Protein AF-A0A162RLI4-F1 (afdb_monomer)

Foldseek 3Di:
DDWDWDQPDPVSLDIDIDDDDDPDDPDPDDPDDDDDDDDDDDPPAQEDAAAEEQDAAADDEDPDANAYYAHEYEAYEYHAEEHAHAEEAYEYEHYEDEYEEEHHQAEYHAYYEAEEHHYCEEYEHAAEYEHEYEHYEYAHPYEYAYAAEYYADYEAEEYHAEEYYYLEYEHEYEAYAYEYNEYEHVEEYHYEYEHHEYAYEYQYAQAYEYAHEYEAYEYHYEYALSHWAKEKEFEAAEFEEEPDDPQWDFPDDDRGITITTGNHHDNHYYYHYYYHYYYYYYNPHD

pLDDT: mean 91.97, std 10.71, range [51.16, 98.88]

Radius of gyration: 23.33 Å; Cα contacts (8 Å, |Δi|>4): 897; chains: 1; bounding box: 60×41×71 Å

Sequence (286 aa):
MSFDVQQFDSNGDTTKLTIHMPQQFDDENEDCINVNMEIRLPYGANRLSVNVKNMDVDVQPFVKDVANVEIKTRNGRIHFERWSGESLRLSTQNGEIKAGRLTAGGSVYLENDNALVHLTEDITAKNLISVHNANGAVEAMGSLRADDTVKIETSNAYVKLSQLFADHVTVTNANGYTEVDYIEAKSQVLAKSSNGPMSLSVGATKNNQVKVINSNARVDLHMTKEFEGSFVMTTSNGLVNIENDDSIEYQDDSDYVKRGTRRGGGKGHLIVETSNDDIYVAFDIK

Organism: NCBI:txid747725

Mean predicted aligned error: 6.16 Å

Solvent-accessible surface area (backbone atoms only — not comparable to full-atom values): 13574 Å² total; per-residue (Å²): 117,52,77,47,79,45,66,80,43,101,83,63,86,43,75,47,80,46,75,46,70,80,91,76,72,97,56,98,76,76,81,78,85,82,80,90,81,87,84,82,77,61,97,81,46,52,65,48,79,47,82,53,48,81,45,66,44,77,45,75,65,67,97,60,68,40,31,32,36,36,41,36,26,38,50,14,36,38,39,41,52,44,49,48,33,32,36,41,37,43,35,22,39,54,16,40,41,40,34,31,38,36,40,22,69,31,30,38,38,39,40,32,38,49,23,43,37,39,29,68,30,43,33,40,18,41,42,30,38,37,40,39,20,46,46,13,34,40,39,28,71,22,43,42,36,15,60,38,28,32,40,40,40,36,36,51,29,41,38,40,38,40,33,41,35,19,27,32,35,38,42,37,28,36,46,15,42,37,41,33,69,32,31,37,27,72,53,29,39,40,38,41,27,43,50,17,36,37,41,40,28,38,59,36,57,46,49,33,34,38,38,39,38,33,36,52,21,40,39,41,39,37,27,21,59,62,52,18,12,35,39,41,37,39,30,75,64,32,42,50,44,66,56,93,56,95,54,57,49,72,79,38,85,45,60,31,37,39,30,33,27,23,69,87,47,43,79,11,38,40,38,40,39,28,39,51,20,36,38,41,36,35,62,73,40,127

Structure (mmCIF, N/CA/C/O backbone):
data_AF-A0A162RLI4-F1
#
_entry.id   AF-A0A162RLI4-F1
#
loop_
_atom_site.group_PDB
_atom_site.id
_atom_site.type_symbol
_atom_site.label_atom_id
_atom_site.label_alt_id
_atom_site.label_comp_id
_atom_site.label_asym_id
_atom_site.label_entity_id
_atom_site.label_seq_id
_atom_site.pdbx_PDB_ins_code
_atom_site.Cartn_x
_atom_site.Cartn_y
_atom_site.Cartn_z
_atom_site.occupancy
_atom_site.B_iso_or_equiv
_atom_site.auth_seq_id
_atom_site.auth_comp_id
_atom_site.auth_asym_id
_atom_site.auth_atom_id
_atom_site.pdbx_PDB_model_num
ATOM 1 N N . MET A 1 1 ? -15.619 12.076 39.193 1.00 65.88 1 MET A N 1
ATOM 2 C CA . MET A 1 1 ? -15.907 11.238 38.011 1.00 65.88 1 MET A CA 1
ATOM 3 C C . MET A 1 1 ? -17.381 10.882 38.050 1.00 65.88 1 MET A C 1
ATOM 5 O O . MET A 1 1 ? -17.850 10.504 39.118 1.00 65.88 1 MET A O 1
ATOM 9 N N . SER A 1 2 ? -18.113 11.049 36.953 1.00 76.00 2 SER A N 1
ATOM 10 C CA . SER A 1 2 ? -19.497 10.568 36.844 1.00 76.00 2 SER A CA 1
ATOM 11 C C . SER A 1 2 ? -19.676 9.736 35.581 1.00 76.00 2 SER A C 1
ATOM 13 O O . SER A 1 2 ? -18.898 9.853 34.633 1.00 76.00 2 SER A O 1
ATOM 15 N N . PHE A 1 3 ? -20.689 8.876 35.595 1.00 81.50 3 PHE A N 1
ATOM 16 C CA . PHE A 1 3 ? -21.023 7.976 34.501 1.00 81.50 3 PHE A CA 1
ATOM 17 C C . PHE A 1 3 ? -22.473 8.219 34.106 1.00 81.50 3 PHE A C 1
ATOM 19 O O . PHE A 1 3 ? -23.336 8.327 34.976 1.00 81.50 3 PHE A O 1
ATOM 26 N N . ASP A 1 4 ? -22.723 8.285 32.806 1.00 81.94 4 ASP A N 1
ATOM 27 C CA . ASP A 1 4 ? -24.060 8.345 32.232 1.00 81.94 4 ASP A CA 1
ATOM 28 C C . ASP A 1 4 ? -24.213 7.184 31.248 1.00 81.94 4 ASP A C 1
ATOM 30 O O . ASP A 1 4 ? -23.404 7.021 30.329 1.00 81.94 4 ASP A O 1
ATOM 34 N N . VAL A 1 5 ? -25.226 6.352 31.477 1.00 81.25 5 VAL A N 1
ATOM 35 C CA . VAL A 1 5 ? -25.591 5.254 30.588 1.00 81.25 5 VAL A CA 1
ATOM 36 C C . VAL A 1 5 ? -26.930 5.600 29.963 1.00 81.25 5 VAL A C 1
ATOM 38 O O . VAL A 1 5 ? -27.954 5.632 30.642 1.00 81.25 5 VAL A O 1
ATOM 41 N N . GLN A 1 6 ? -26.916 5.818 28.653 1.00 81.19 6 GLN A N 1
ATOM 42 C CA . GLN A 1 6 ? -28.101 6.154 27.875 1.00 81.19 6 GLN A CA 1
ATOM 43 C C . GLN A 1 6 ? -28.422 5.007 26.918 1.00 81.19 6 GLN A C 1
ATOM 45 O O . GLN A 1 6 ? -27.563 4.571 26.147 1.00 81.19 6 GLN A O 1
ATOM 50 N N . GLN A 1 7 ? -29.666 4.533 26.954 1.00 78.31 7 GLN A N 1
ATOM 51 C CA . GLN A 1 7 ? -30.236 3.670 25.920 1.00 78.31 7 GLN A CA 1
ATOM 52 C C . GLN A 1 7 ? -30.955 4.572 24.917 1.00 78.31 7 GLN A C 1
ATOM 54 O O . GLN A 1 7 ? -31.850 5.326 25.296 1.00 78.31 7 GLN A O 1
ATOM 59 N N . PHE A 1 8 ? -30.511 4.560 23.660 1.00 66.12 8 PHE A N 1
ATOM 60 C CA . PHE A 1 8 ? -31.001 5.501 22.642 1.00 66.12 8 PHE A CA 1
ATOM 61 C C . PHE A 1 8 ? -32.241 5.015 21.897 1.00 66.12 8 PHE A C 1
ATOM 63 O O . PHE A 1 8 ? -32.911 5.813 21.244 1.00 66.12 8 PHE A O 1
ATOM 70 N N . ASP A 1 9 ? -32.564 3.734 22.003 1.00 66.75 9 ASP A N 1
ATOM 71 C CA . ASP A 1 9 ? -33.746 3.153 21.394 1.00 66.75 9 ASP A CA 1
ATOM 72 C C . ASP A 1 9 ? -34.524 2.323 22.421 1.00 66.75 9 ASP A C 1
ATOM 74 O O . ASP A 1 9 ? -33.986 1.823 23.410 1.00 66.75 9 ASP A O 1
ATOM 78 N N . SER A 1 10 ? -35.832 2.212 22.192 1.00 55.97 10 SER A N 1
ATOM 79 C CA . SER A 1 10 ? -36.766 1.467 23.042 1.00 55.97 10 SER A CA 1
ATOM 80 C C . SER A 1 10 ? -36.521 -0.046 23.046 1.00 55.97 10 SER A C 1
ATOM 82 O O . SER A 1 10 ? -37.166 -0.754 23.817 1.00 55.97 10 SER A O 1
ATOM 84 N N . ASN A 1 11 ? -35.624 -0.535 22.184 1.00 60.16 11 ASN A N 1
ATOM 85 C CA . ASN A 1 11 ? -35.349 -1.953 21.976 1.00 60.16 11 ASN A CA 1
ATOM 86 C C . ASN A 1 11 ? -34.019 -2.398 22.620 1.00 60.16 11 ASN A C 1
ATOM 88 O O . ASN A 1 11 ? -33.793 -3.597 22.763 1.00 60.16 11 ASN A O 1
ATOM 92 N N . GLY A 1 12 ? -33.177 -1.459 23.066 1.00 60.72 12 GLY A N 1
ATOM 93 C CA . GLY A 1 12 ? -31.867 -1.709 23.667 1.00 60.72 12 GLY A CA 1
ATOM 94 C C . GLY A 1 12 ? -30.725 -1.952 22.668 1.00 60.72 12 GLY A C 1
ATOM 95 O O . GLY A 1 12 ? -29.657 -2.397 23.091 1.00 60.72 12 GLY A O 1
ATOM 96 N N . ASP A 1 13 ? -30.909 -1.660 21.379 1.00 69.81 13 ASP A N 1
ATOM 97 C CA . ASP A 1 13 ? -29.942 -1.954 20.311 1.00 69.81 13 ASP A CA 1
ATOM 98 C C . ASP A 1 13 ? -28.700 -1.046 20.387 1.00 69.81 13 ASP A C 1
ATOM 100 O O . ASP A 1 13 ? -27.597 -1.454 20.014 1.00 69.81 13 ASP A O 1
ATOM 104 N N . THR A 1 14 ? -28.847 0.168 20.929 1.00 73.62 14 THR A N 1
ATOM 105 C CA . THR A 1 14 ? -27.749 1.124 21.112 1.00 73.62 14 THR A CA 1
ATOM 106 C C . THR A 1 14 ? -27.632 1.580 22.565 1.00 73.62 14 THR A C 1
ATOM 108 O O . THR A 1 14 ? -28.478 2.312 23.084 1.00 73.62 14 THR A O 1
ATOM 111 N N . THR A 1 15 ? -26.521 1.213 23.212 1.00 77.31 15 THR A N 1
ATOM 112 C CA . THR A 1 15 ? -26.144 1.703 24.548 1.00 77.31 15 THR A CA 1
ATOM 113 C C . THR A 1 15 ? -24.937 2.631 24.447 1.00 77.31 15 THR A C 1
ATOM 115 O O . THR A 1 15 ? -23.911 2.261 23.877 1.00 77.31 15 THR A O 1
ATOM 118 N N . LYS A 1 16 ? -25.035 3.832 25.026 1.00 79.56 16 LYS A N 1
ATOM 119 C CA . LYS A 1 16 ? -23.929 4.790 25.142 1.00 79.56 16 LYS A CA 1
ATOM 120 C C . LYS A 1 16 ? -23.515 4.928 26.602 1.00 79.56 16 LYS A C 1
ATOM 122 O O . LYS A 1 16 ? -24.312 5.368 27.424 1.00 79.56 16 LYS A O 1
ATOM 127 N N . LEU A 1 17 ? -22.255 4.622 26.896 1.00 79.62 17 LEU A N 1
ATOM 128 C CA . LEU A 1 17 ? -21.607 4.958 28.163 1.00 79.62 17 LEU A CA 1
ATOM 129 C C . LEU A 1 17 ? -20.802 6.251 27.977 1.00 79.62 17 LEU A C 1
ATOM 131 O O . LEU A 1 17 ? -19.868 6.292 27.179 1.00 79.62 17 LEU A O 1
ATOM 135 N N . THR A 1 18 ? -21.160 7.305 28.706 1.00 78.75 18 THR A N 1
ATOM 136 C CA . THR A 1 18 ? -20.404 8.563 28.774 1.00 78.75 18 THR A CA 1
ATOM 137 C C . THR A 1 18 ? -19.741 8.666 30.139 1.00 78.75 18 THR A C 1
ATOM 139 O O . THR A 1 18 ? -20.405 8.545 31.165 1.00 78.75 18 THR A O 1
ATOM 142 N N . ILE A 1 19 ? -18.429 8.898 30.164 1.00 73.62 19 ILE A N 1
ATOM 143 C CA . ILE A 1 19 ? -17.667 9.056 31.405 1.00 73.62 19 ILE A CA 1
ATOM 144 C C . ILE A 1 19 ? -17.189 10.500 31.478 1.00 73.62 19 ILE A C 1
ATOM 146 O O . ILE A 1 19 ? -16.456 10.967 30.605 1.00 73.62 19 ILE A O 1
ATOM 150 N N . HIS A 1 20 ? -17.598 11.209 32.522 1.00 75.88 20 HIS A N 1
ATOM 151 C CA . HIS A 1 20 ? -17.168 12.576 32.774 1.00 75.88 20 HIS A CA 1
ATOM 152 C C . HIS A 1 20 ? -15.962 12.567 33.712 1.00 75.88 20 HIS A C 1
ATOM 154 O O . HIS A 1 20 ? -16.072 12.283 34.915 1.00 75.88 20 HIS A O 1
ATOM 160 N N . MET A 1 21 ? -14.806 12.898 33.142 1.00 69.06 21 MET A N 1
ATOM 161 C CA . MET A 1 21 ? -13.578 13.136 33.893 1.00 69.06 21 MET A CA 1
ATOM 162 C C . MET A 1 21 ? -13.538 14.592 34.387 1.00 69.06 21 MET A C 1
ATOM 164 O O . MET A 1 21 ? -13.960 15.484 33.645 1.00 69.06 21 MET A O 1
ATOM 168 N N . PRO A 1 22 ? -13.039 14.858 35.609 1.00 68.00 22 PRO A N 1
ATOM 169 C CA . PRO A 1 22 ? -12.714 16.214 36.054 1.00 68.00 22 PRO A CA 1
ATOM 170 C C . PRO A 1 22 ? -11.751 16.883 35.063 1.00 68.00 22 PRO A C 1
ATOM 172 O O . PRO A 1 22 ? -10.818 16.236 34.595 1.00 68.00 22 PRO A O 1
ATOM 175 N N . GLN A 1 23 ? -11.993 18.149 34.712 1.00 61.16 23 GLN A N 1
ATOM 176 C CA . GLN A 1 23 ? -11.208 18.844 33.681 1.00 61.16 23 GLN A CA 1
ATOM 177 C C . GLN A 1 23 ? -10.009 19.635 34.218 1.00 61.16 23 GLN A C 1
ATOM 179 O O . GLN A 1 23 ? -9.149 19.987 33.417 1.00 61.16 23 GLN A O 1
ATOM 184 N N . GLN A 1 24 ? -9.915 19.884 35.526 1.00 56.72 24 GLN A N 1
ATOM 185 C CA . GLN A 1 24 ? -8.846 20.681 36.131 1.00 56.72 24 GLN A CA 1
ATOM 186 C C . GLN A 1 24 ? -8.590 20.236 37.572 1.00 56.72 24 GLN A C 1
ATOM 188 O O . GLN A 1 24 ? -9.532 20.080 38.350 1.00 56.72 24 GLN A O 1
ATOM 193 N N . PHE A 1 25 ? -7.313 20.075 37.904 1.00 56.66 25 PHE A N 1
ATOM 194 C CA . PHE A 1 25 ? -6.805 20.272 39.253 1.00 56.66 25 PHE A CA 1
ATOM 195 C C . PHE A 1 25 ? -6.053 21.604 39.205 1.00 56.66 25 PHE A C 1
ATOM 197 O O . PHE A 1 25 ? -5.229 21.799 38.315 1.00 56.66 25 PHE A O 1
ATOM 204 N N . ASP A 1 26 ? -6.405 22.543 40.082 1.00 59.78 26 ASP A N 1
ATOM 205 C CA . ASP A 1 26 ? -5.827 23.897 40.099 1.00 59.78 26 ASP A CA 1
ATOM 206 C C . ASP A 1 26 ? -4.369 23.924 40.604 1.00 59.78 26 ASP A C 1
ATOM 208 O O . ASP A 1 26 ? -3.724 24.969 40.556 1.00 59.78 26 ASP A O 1
ATOM 212 N N . ASP A 1 27 ? -3.838 22.784 41.052 1.00 57.91 27 ASP A N 1
ATOM 213 C CA . ASP A 1 27 ? -2.452 22.635 41.484 1.00 57.91 27 ASP A CA 1
ATOM 214 C C . ASP A 1 27 ? -1.596 21.977 40.393 1.00 57.91 27 ASP A C 1
ATOM 216 O O . ASP A 1 27 ? -1.916 20.908 39.874 1.00 57.91 27 ASP A O 1
ATOM 220 N N . GLU A 1 28 ? -0.444 22.592 40.107 1.00 55.06 28 GLU A N 1
ATOM 221 C CA . GLU A 1 28 ? 0.599 22.109 39.184 1.00 55.06 28 GLU A CA 1
ATOM 222 C C . GLU A 1 28 ? 1.275 20.793 39.637 1.00 55.06 28 GLU A C 1
ATOM 224 O O . GLU A 1 28 ? 2.188 20.311 38.973 1.00 55.06 28 GLU A O 1
ATOM 229 N N . ASN A 1 29 ? 0.809 20.178 40.729 1.00 51.16 29 ASN A N 1
ATOM 230 C CA . ASN A 1 29 ? 1.274 18.891 41.247 1.00 51.16 29 ASN A CA 1
ATOM 231 C C . ASN A 1 29 ? 0.202 17.801 41.072 1.00 51.16 29 ASN A C 1
ATOM 233 O O . ASN A 1 29 ? -0.397 17.319 42.027 1.00 51.16 29 ASN A O 1
ATOM 237 N N . GLU A 1 30 ? -0.018 17.451 39.805 1.00 55.59 30 GLU A N 1
ATOM 238 C CA . GLU A 1 30 ? -0.135 16.077 39.295 1.00 55.59 30 GLU A CA 1
ATOM 239 C C . GLU A 1 30 ? -0.943 15.040 40.102 1.00 55.59 30 GLU A C 1
ATOM 241 O O . GLU A 1 30 ? -0.413 14.007 40.507 1.00 55.59 30 GLU A O 1
ATOM 246 N N . ASP A 1 31 ? -2.265 15.194 40.167 1.00 54.78 31 ASP A N 1
ATOM 247 C CA . ASP A 1 31 ? -3.141 14.021 40.277 1.00 54.78 31 ASP A CA 1
ATOM 248 C C . ASP A 1 31 ? -3.509 13.533 38.867 1.00 54.78 31 ASP A C 1
ATOM 250 O O . ASP A 1 31 ? -4.542 13.874 38.282 1.00 54.78 31 ASP A O 1
ATOM 254 N N . CYS A 1 32 ? -2.629 12.715 38.282 1.00 63.34 32 CYS A N 1
ATOM 255 C CA . CYS A 1 32 ? -2.970 11.945 37.089 1.00 63.34 32 CYS A CA 1
ATOM 256 C C . CYS A 1 32 ? -4.108 10.970 37.431 1.00 63.34 32 CYS A C 1
ATOM 258 O O . CYS A 1 32 ? -3.906 9.979 38.134 1.00 63.34 32 CYS A O 1
ATOM 260 N N . ILE A 1 33 ? -5.312 11.205 36.902 1.00 64.06 33 ILE A N 1
ATOM 261 C CA . ILE A 1 33 ? -6.400 10.227 37.007 1.00 64.06 33 ILE A CA 1
ATOM 262 C C . ILE A 1 33 ? -6.093 9.074 36.053 1.00 64.06 33 ILE A C 1
ATOM 264 O O . ILE A 1 33 ? -6.282 9.186 34.841 1.00 64.06 33 ILE A O 1
ATOM 268 N N . ASN A 1 34 ? -5.652 7.947 36.608 1.00 66.12 34 ASN A N 1
ATOM 269 C CA . ASN A 1 34 ? -5.566 6.696 35.871 1.00 66.12 34 ASN A CA 1
ATOM 270 C C . ASN A 1 34 ? -6.930 5.993 35.900 1.00 66.12 34 ASN A C 1
ATOM 272 O O . ASN A 1 34 ? -7.484 5.730 36.970 1.00 66.12 34 ASN A O 1
ATOM 276 N N . VAL A 1 35 ? -7.478 5.699 34.722 1.00 68.88 35 VAL A N 1
ATOM 277 C CA . VAL A 1 35 ? -8.738 4.969 34.578 1.00 68.88 35 VAL A CA 1
ATOM 278 C C . VAL A 1 35 ? -8.472 3.687 33.818 1.00 68.88 35 VAL A C 1
ATOM 280 O O . VAL A 1 35 ? -8.244 3.710 32.612 1.00 68.88 35 VAL A O 1
ATOM 283 N N . ASN A 1 36 ? -8.565 2.568 34.530 1.00 75.94 36 ASN A N 1
ATOM 284 C CA . ASN A 1 36 ? -8.655 1.255 33.917 1.00 75.94 36 ASN A CA 1
ATOM 285 C C . ASN A 1 36 ? -10.136 0.887 33.772 1.00 75.94 36 ASN A C 1
ATOM 287 O O . ASN A 1 36 ? -10.877 0.885 34.758 1.00 75.94 36 ASN A O 1
ATOM 291 N N . MET A 1 37 ? -10.571 0.620 32.544 1.00 79.38 37 MET A N 1
ATOM 292 C CA . MET A 1 37 ? -11.953 0.284 32.231 1.00 79.38 37 MET A CA 1
ATOM 293 C C . MET A 1 37 ? -12.015 -0.998 31.414 1.00 79.38 37 MET A C 1
ATOM 295 O O . MET A 1 37 ? -11.447 -1.083 30.331 1.00 79.38 37 MET A O 1
ATOM 299 N N . GLU A 1 38 ? -12.795 -1.957 31.904 1.00 83.62 38 GLU A N 1
ATOM 300 C CA . GLU A 1 38 ? -13.146 -3.166 31.170 1.00 83.62 38 GLU A CA 1
ATOM 301 C C . GLU A 1 38 ? -14.568 -3.019 30.611 1.00 83.62 38 GLU A C 1
ATOM 303 O O . GLU A 1 38 ? -15.538 -2.929 31.367 1.00 83.62 38 GLU A O 1
ATOM 308 N N . ILE A 1 39 ? -14.704 -2.986 29.282 1.00 82.69 39 ILE A N 1
ATOM 309 C CA . ILE A 1 39 ? -16.008 -2.959 28.606 1.00 82.69 39 ILE A CA 1
ATOM 310 C C . ILE A 1 39 ? -16.298 -4.353 28.060 1.00 82.69 39 ILE A C 1
ATOM 312 O O . ILE A 1 39 ? -15.636 -4.822 27.136 1.00 82.69 39 ILE A O 1
ATOM 316 N N . ARG A 1 40 ? -17.329 -5.006 28.602 1.00 81.69 40 ARG A N 1
ATOM 317 C CA . ARG A 1 40 ? -17.821 -6.291 28.094 1.00 81.69 40 ARG A CA 1
ATOM 318 C C . ARG A 1 40 ? -18.977 -6.062 27.139 1.00 81.69 40 ARG A C 1
ATOM 320 O O . ARG A 1 40 ? -19.994 -5.485 27.516 1.00 81.69 40 ARG A O 1
ATOM 327 N N . LEU A 1 41 ? -18.822 -6.535 25.909 1.00 83.00 41 LEU A N 1
ATOM 328 C CA . LEU A 1 41 ? -19.864 -6.431 24.897 1.00 83.00 41 LEU A CA 1
ATOM 329 C C . LEU A 1 41 ? -20.907 -7.547 25.058 1.00 83.00 41 LEU A C 1
ATOM 331 O O . LEU A 1 41 ? -20.543 -8.689 25.354 1.00 83.00 41 LEU A O 1
ATOM 335 N N . PRO A 1 42 ? -22.203 -7.254 24.845 1.00 83.12 42 PRO A N 1
ATOM 336 C CA . PRO A 1 42 ? -23.227 -8.288 24.794 1.00 83.12 42 PRO A CA 1
ATOM 337 C C . PRO A 1 42 ? -23.018 -9.202 23.577 1.00 83.12 42 PRO A C 1
ATOM 339 O O . PRO A 1 42 ? -22.503 -8.780 22.545 1.00 83.12 42 PRO A O 1
ATOM 342 N N . TYR A 1 43 ? -23.495 -10.447 23.656 1.00 79.25 43 TYR A N 1
ATOM 343 C CA . TYR A 1 43 ? -23.315 -11.466 22.604 1.00 79.25 43 TYR A CA 1
ATOM 344 C C . TYR A 1 43 ? -23.919 -11.088 21.231 1.00 79.25 43 TYR A C 1
ATOM 346 O O . TYR A 1 43 ? -23.588 -11.681 20.201 1.00 79.25 43 TYR A O 1
ATOM 354 N N . GLY A 1 44 ? -24.845 -10.128 21.203 1.00 83.56 44 GLY A N 1
ATOM 355 C CA . GLY A 1 44 ? -25.459 -9.597 19.983 1.00 83.56 44 GLY A CA 1
ATOM 356 C C . GLY A 1 44 ? -24.766 -8.360 19.407 1.00 83.56 44 GLY A C 1
ATOM 357 O O . GLY A 1 44 ? -25.231 -7.846 18.394 1.00 83.56 44 GLY A O 1
ATOM 358 N N . ALA A 1 45 ? -23.698 -7.857 20.034 1.00 86.62 45 ALA A N 1
ATOM 359 C CA . ALA A 1 45 ? -23.045 -6.631 19.595 1.00 86.62 45 ALA A CA 1
ATOM 360 C C . ALA A 1 45 ? -22.471 -6.788 18.183 1.00 86.62 45 ALA A C 1
ATOM 362 O O . ALA A 1 45 ? -21.578 -7.596 17.946 1.00 86.62 45 ALA A O 1
ATOM 363 N N . ASN A 1 46 ? -22.971 -5.977 17.253 1.00 90.81 46 ASN A N 1
ATOM 364 C CA . ASN A 1 46 ? -22.507 -5.969 15.866 1.00 90.81 46 ASN A CA 1
ATOM 365 C C . ASN A 1 46 ? -21.550 -4.804 15.558 1.00 90.81 46 ASN A C 1
ATOM 367 O O . ASN A 1 46 ? -20.924 -4.758 14.497 1.00 90.81 46 ASN A O 1
ATOM 371 N N . ARG A 1 47 ? -21.452 -3.837 16.478 1.00 92.06 47 ARG A N 1
ATOM 372 C CA . ARG A 1 47 ? -20.601 -2.659 16.335 1.00 92.06 47 ARG A CA 1
ATOM 373 C C . ARG A 1 47 ? -19.943 -2.281 17.658 1.00 92.06 47 ARG A C 1
ATOM 375 O O . ARG A 1 47 ? -20.615 -2.222 18.684 1.00 92.06 47 ARG A O 1
ATOM 382 N N . LEU A 1 48 ? -18.658 -1.950 17.599 1.00 92.06 48 LEU A N 1
ATOM 383 C CA . LEU A 1 48 ? -17.903 -1.292 18.660 1.00 92.06 48 LEU A CA 1
ATOM 384 C C . LEU A 1 48 ? -17.377 0.044 18.128 1.00 92.06 48 LEU A C 1
ATOM 386 O O . LEU A 1 48 ? -16.772 0.092 17.060 1.00 92.06 48 LEU A O 1
ATOM 390 N N . SER A 1 49 ? -17.598 1.124 18.874 1.00 94.06 49 SER A N 1
ATOM 391 C CA . SER A 1 49 ? -17.002 2.430 18.592 1.00 94.06 49 SER A CA 1
ATOM 392 C C . SER A 1 49 ? -16.413 2.999 19.877 1.00 94.06 49 SER A C 1
ATOM 394 O O . SER A 1 49 ? -17.139 3.243 20.840 1.00 94.06 49 SER A O 1
ATOM 396 N N . VAL A 1 50 ? -15.096 3.176 19.899 1.00 92.19 50 VAL A N 1
ATOM 397 C CA . VAL A 1 50 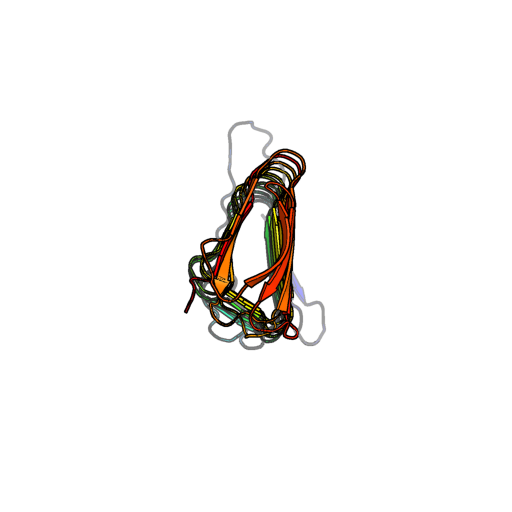? -14.349 3.756 21.017 1.00 92.19 50 VAL A CA 1
ATOM 398 C C . VAL A 1 50 ? -13.733 5.064 20.546 1.00 92.19 50 VAL A C 1
ATOM 400 O O . VAL A 1 50 ? -13.019 5.090 19.550 1.00 92.19 50 VAL A O 1
ATOM 403 N N . ASN A 1 51 ? -14.000 6.156 21.261 1.00 93.62 51 ASN A N 1
ATOM 404 C CA . ASN A 1 51 ? -13.416 7.464 20.977 1.00 93.62 51 ASN A CA 1
ATOM 405 C C . ASN A 1 51 ? -12.924 8.101 22.276 1.00 93.62 51 ASN A C 1
ATOM 407 O O . ASN A 1 51 ? -13.710 8.600 23.082 1.00 93.62 51 ASN A O 1
ATOM 411 N N . VAL A 1 52 ? -11.613 8.053 22.470 1.00 89.38 52 VAL A N 1
ATOM 412 C CA . VAL A 1 52 ? -10.906 8.572 23.643 1.00 89.38 52 VAL A CA 1
ATOM 413 C C . VAL A 1 52 ? -9.810 9.543 23.189 1.00 89.38 52 VAL A C 1
ATOM 415 O O . VAL A 1 52 ? -9.619 9.764 21.998 1.00 89.38 52 VAL A O 1
ATOM 418 N N . LYS A 1 53 ? -9.113 10.213 24.112 1.00 88.31 53 LYS A N 1
ATOM 419 C CA . LYS A 1 53 ? -8.028 11.153 23.751 1.00 88.31 53 LYS A CA 1
ATOM 420 C C . LYS A 1 53 ? -6.659 10.655 24.194 1.00 88.31 53 LYS A C 1
ATOM 422 O O . LYS A 1 53 ? -5.770 10.517 23.367 1.00 88.31 53 LYS A O 1
ATOM 427 N N . ASN A 1 54 ? -6.497 10.385 25.483 1.00 86.81 54 ASN A N 1
ATOM 428 C CA . ASN A 1 54 ? -5.198 10.101 26.100 1.00 86.81 54 ASN A CA 1
ATOM 429 C C . ASN A 1 54 ? -5.206 8.739 26.799 1.00 86.81 54 ASN A C 1
ATOM 431 O O . ASN A 1 54 ? -4.648 8.599 27.879 1.00 86.81 54 ASN A O 1
ATOM 435 N N . MET A 1 55 ? -5.935 7.780 26.234 1.00 89.31 55 MET A N 1
ATOM 436 C CA . MET A 1 55 ? -6.068 6.446 26.805 1.00 89.31 55 MET A CA 1
ATOM 437 C C . MET A 1 55 ? -5.583 5.429 25.794 1.00 89.31 55 MET A C 1
ATOM 439 O O . MET A 1 55 ? -5.979 5.488 24.622 1.00 89.31 55 MET A O 1
ATOM 443 N N . ASP A 1 56 ? -4.747 4.524 26.281 1.00 92.88 56 ASP A N 1
ATOM 444 C CA . ASP A 1 56 ? -4.408 3.307 25.571 1.00 92.88 56 ASP A CA 1
ATOM 445 C C . ASP A 1 56 ? -5.656 2.436 25.464 1.00 92.88 56 ASP A C 1
ATOM 447 O O . ASP A 1 56 ? -6.472 2.357 26.387 1.00 92.88 56 ASP A O 1
ATOM 451 N N . VAL A 1 57 ? -5.814 1.802 24.310 1.00 94.38 57 VAL A N 1
ATOM 452 C CA . VAL A 1 57 ? -6.912 0.883 24.040 1.00 94.38 57 VAL A CA 1
ATOM 453 C C . VAL A 1 57 ? -6.300 -0.464 23.705 1.00 94.38 57 VAL A C 1
ATOM 455 O O . VAL A 1 57 ? -5.759 -0.653 22.617 1.00 94.38 57 VAL A O 1
ATOM 458 N N . ASP A 1 58 ? -6.381 -1.389 24.655 1.00 94.25 58 ASP A N 1
ATOM 459 C CA . ASP A 1 58 ? -6.050 -2.793 24.442 1.00 94.25 58 ASP A CA 1
ATOM 460 C C . ASP A 1 58 ? -7.346 -3.566 24.199 1.00 94.25 58 ASP A C 1
ATOM 462 O O . ASP A 1 58 ? -8.266 -3.540 25.024 1.00 94.25 58 ASP A O 1
ATOM 466 N N . VAL A 1 59 ? -7.443 -4.207 23.037 1.00 91.19 59 VAL A N 1
ATOM 467 C CA . VAL A 1 59 ? -8.585 -5.045 22.694 1.00 91.19 59 VAL A CA 1
ATOM 468 C C . VAL A 1 59 ? -8.161 -6.495 22.670 1.00 91.19 59 VAL A C 1
ATOM 470 O O . VAL A 1 59 ? -7.476 -6.970 21.763 1.00 91.19 59 VAL A O 1
ATOM 473 N N . GL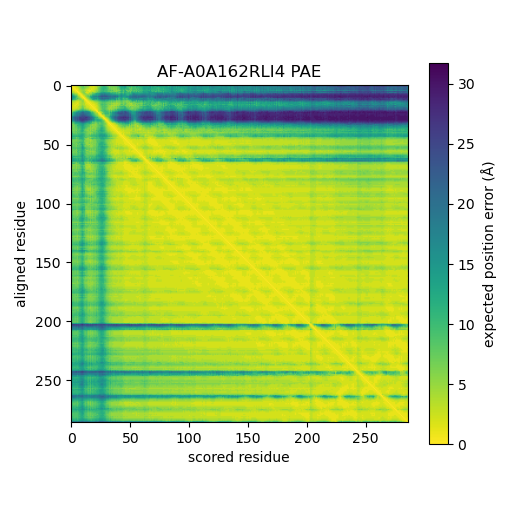N A 1 60 ? -8.665 -7.198 23.673 1.00 86.56 60 GLN A N 1
ATOM 474 C CA . GLN A 1 60 ? -8.592 -8.641 23.760 1.00 86.56 60 GLN A CA 1
ATOM 475 C C . GLN A 1 60 ? -9.467 -9.288 22.673 1.00 86.56 60 GLN A C 1
ATOM 477 O O . GLN A 1 60 ? -10.493 -8.712 22.292 1.00 86.56 60 GLN A O 1
ATOM 482 N N . PRO A 1 61 ? -9.111 -10.492 22.190 1.00 85.00 61 PRO A N 1
ATOM 483 C CA . PRO A 1 61 ? -9.899 -11.199 21.189 1.00 85.00 61 PRO A CA 1
ATOM 484 C C . PRO A 1 61 ? -11.372 -11.317 21.595 1.00 85.00 61 PRO A C 1
ATOM 486 O O . PRO A 1 61 ? -11.698 -11.747 22.706 1.00 85.00 61 PRO A O 1
ATOM 489 N N . PHE A 1 62 ? -12.279 -10.956 20.687 1.00 84.56 62 PHE A N 1
ATOM 490 C CA . PHE A 1 62 ? -13.704 -11.087 20.962 1.00 84.56 62 PHE A CA 1
ATOM 491 C C . PHE A 1 62 ? -14.106 -12.561 21.067 1.00 84.56 62 PHE A C 1
ATOM 493 O O . PHE A 1 62 ? -13.693 -13.398 20.268 1.00 84.56 62 PHE A O 1
ATOM 500 N N . VAL A 1 63 ? -14.989 -12.872 22.020 1.00 79.06 63 VAL A N 1
ATOM 501 C CA . VAL A 1 63 ? -15.607 -14.208 22.141 1.00 79.06 63 VAL A CA 1
ATOM 502 C C . VAL A 1 63 ? -16.492 -14.524 20.925 1.00 79.06 63 VAL A C 1
ATOM 504 O O . VAL A 1 63 ? -16.716 -15.687 20.596 1.00 79.06 63 VAL A O 1
ATOM 507 N N . LYS A 1 64 ? -17.003 -13.482 20.260 1.00 81.56 64 LYS A N 1
ATOM 508 C CA . LYS A 1 64 ? -17.770 -13.553 19.018 1.00 81.56 64 LYS A CA 1
ATOM 509 C C . LYS A 1 64 ? -17.445 -12.344 18.148 1.00 81.56 64 LYS A C 1
ATOM 511 O O . LYS A 1 64 ? -17.352 -11.236 18.668 1.00 81.56 64 LYS A O 1
ATOM 516 N N . ASP A 1 65 ? -17.338 -12.573 16.846 1.00 83.19 65 ASP A N 1
ATOM 517 C CA . ASP A 1 65 ? -17.037 -11.549 15.850 1.00 83.19 65 ASP A CA 1
ATOM 518 C C . ASP A 1 65 ? -17.991 -10.350 15.948 1.00 83.19 65 ASP A C 1
ATOM 520 O O . ASP A 1 65 ? -19.216 -10.481 15.862 1.00 83.19 65 ASP A O 1
ATOM 524 N N . VAL A 1 66 ? -17.396 -9.169 16.121 1.00 92.25 66 VAL A N 1
ATOM 525 C CA . VAL A 1 66 ? -18.071 -7.872 16.045 1.00 92.25 66 VAL A CA 1
ATOM 526 C C . VAL A 1 66 ? -17.812 -7.335 14.646 1.00 92.25 66 VAL A C 1
ATOM 528 O O . VAL A 1 66 ? -16.669 -7.012 14.316 1.00 92.25 66 VAL A O 1
ATOM 531 N N . ALA A 1 67 ? -18.856 -7.244 13.820 1.00 94.56 67 ALA A N 1
ATOM 532 C CA . ALA A 1 67 ? -18.685 -6.954 12.399 1.00 94.56 67 ALA A CA 1
ATOM 533 C C . ALA A 1 67 ? -18.022 -5.597 12.137 1.00 94.56 67 ALA A C 1
ATOM 535 O O . ALA A 1 67 ? -17.238 -5.482 11.205 1.00 94.56 67 ALA A O 1
ATOM 536 N N . ASN A 1 68 ? -18.316 -4.566 12.931 1.00 96.50 68 ASN A N 1
ATOM 537 C CA . ASN A 1 68 ? -17.785 -3.225 12.692 1.00 96.50 68 ASN A CA 1
ATOM 538 C C . ASN A 1 68 ? -17.071 -2.690 13.929 1.00 96.50 68 ASN A C 1
ATOM 540 O O . ASN A 1 68 ? -17.711 -2.444 14.951 1.00 96.50 68 ASN A O 1
ATOM 544 N N . VAL A 1 69 ? -15.765 -2.466 13.836 1.00 97.00 69 VAL A N 1
ATOM 545 C CA . VAL A 1 69 ? -14.965 -1.927 14.939 1.00 97.00 69 VAL A CA 1
ATOM 546 C C . VAL A 1 69 ? -14.305 -0.624 14.511 1.00 97.00 69 VAL A C 1
ATOM 548 O O . VAL A 1 69 ? -13.602 -0.568 13.508 1.00 97.00 69 VAL A O 1
ATOM 551 N N . GLU A 1 70 ? -14.521 0.427 15.293 1.00 98.12 70 GLU A N 1
ATOM 552 C CA . GLU A 1 70 ? -13.858 1.717 15.140 1.00 98.12 70 GLU A CA 1
ATOM 553 C C . GLU A 1 70 ? -13.235 2.126 16.473 1.00 98.12 70 GLU A C 1
ATOM 555 O O . GLU A 1 70 ? -13.934 2.255 17.478 1.00 98.12 70 GLU A O 1
ATOM 560 N N . ILE A 1 71 ? -11.923 2.335 16.492 1.00 97.38 71 ILE A N 1
ATOM 561 C CA . ILE A 1 71 ? -11.197 2.780 17.679 1.00 97.38 71 ILE A CA 1
ATOM 562 C C . ILE A 1 71 ? -10.395 4.009 17.314 1.00 97.38 71 ILE A C 1
ATOM 564 O O . ILE A 1 71 ? -9.533 3.975 16.438 1.00 97.38 71 ILE A O 1
ATOM 568 N N . LYS A 1 72 ? -10.685 5.093 18.021 1.00 98.00 72 LYS A N 1
ATOM 569 C CA . LYS A 1 72 ? -10.024 6.372 17.871 1.00 98.00 72 LYS A CA 1
ATOM 570 C C . LYS A 1 72 ? -9.461 6.831 19.205 1.00 98.00 72 LYS A C 1
ATOM 572 O O . LYS A 1 72 ? -10.173 6.902 20.207 1.00 98.00 72 LYS A O 1
ATOM 577 N N . THR A 1 73 ? -8.191 7.195 19.193 1.00 95.44 73 THR A N 1
ATOM 578 C CA . THR A 1 73 ? -7.535 7.914 20.283 1.00 95.44 73 THR A CA 1
ATOM 579 C C . THR A 1 73 ? -6.715 9.070 19.711 1.00 95.44 73 THR A C 1
ATOM 581 O O . THR A 1 73 ? -6.646 9.241 18.497 1.00 95.44 73 THR A O 1
ATOM 584 N N . ARG A 1 74 ? -6.165 9.947 20.550 1.00 94.88 74 ARG A N 1
ATOM 585 C CA . ARG A 1 74 ? -5.270 11.024 20.093 1.00 94.88 74 ARG A CA 1
ATOM 586 C C . ARG A 1 74 ? -3.820 10.676 20.388 1.00 94.88 74 ARG A C 1
ATOM 588 O O . ARG A 1 74 ? -2.970 10.781 19.514 1.00 94.88 74 ARG A O 1
ATOM 595 N N . ASN A 1 75 ? -3.565 10.271 21.624 1.00 94.12 75 ASN A N 1
ATOM 596 C CA . ASN A 1 75 ? -2.230 10.070 22.171 1.00 94.12 75 ASN A CA 1
ATOM 597 C C . ASN A 1 75 ? -1.992 8.643 22.663 1.00 94.12 75 ASN A C 1
ATOM 599 O O . ASN A 1 75 ? -0.845 8.272 22.871 1.00 94.12 75 ASN A O 1
ATOM 603 N N . GLY A 1 76 ? -3.056 7.863 22.865 1.00 94.62 76 GLY A N 1
ATOM 604 C CA . GLY A 1 76 ? -2.924 6.494 23.347 1.00 94.62 76 GLY A CA 1
ATOM 605 C C . GLY A 1 76 ? -2.491 5.525 22.256 1.00 94.62 76 GLY A C 1
ATOM 606 O O . GLY A 1 76 ? -2.778 5.723 21.069 1.00 94.62 76 GLY A O 1
ATOM 607 N N . ARG A 1 77 ? -1.827 4.454 22.675 1.00 97.50 77 ARG A N 1
ATOM 608 C CA . ARG A 1 77 ? -1.572 3.277 21.851 1.00 97.50 77 ARG A CA 1
ATOM 609 C C . ARG A 1 77 ? -2.877 2.528 21.592 1.00 97.50 77 ARG A C 1
ATOM 611 O O . ARG A 1 77 ? -3.739 2.433 22.462 1.00 97.50 77 ARG A O 1
ATOM 618 N N . ILE A 1 78 ? -2.997 1.945 20.407 1.00 98.25 78 ILE A N 1
ATOM 619 C CA . ILE A 1 78 ? -4.018 0.947 20.098 1.00 98.25 78 ILE A CA 1
ATOM 620 C C . ILE A 1 78 ? -3.314 -0.400 19.950 1.00 98.25 78 ILE A C 1
ATOM 622 O O . ILE A 1 78 ? -2.422 -0.545 19.115 1.00 98.25 78 ILE A O 1
ATOM 626 N N . HIS A 1 79 ? -3.711 -1.382 20.755 1.00 97.75 79 HIS A N 1
ATOM 627 C CA . HIS A 1 79 ? -3.255 -2.762 20.650 1.00 97.75 79 HIS A CA 1
ATOM 628 C C . HIS A 1 79 ? -4.433 -3.670 20.301 1.00 97.75 79 HIS A C 1
ATOM 630 O O . HIS A 1 79 ? -5.441 -3.684 21.006 1.00 97.75 79 HIS A O 1
ATOM 636 N N . PHE A 1 80 ? -4.318 -4.395 19.189 1.00 94.75 80 PHE A N 1
ATOM 637 C CA . PHE A 1 80 ? -5.415 -5.177 18.629 1.00 94.75 80 PHE A CA 1
ATOM 638 C C . PHE A 1 80 ? -4.891 -6.520 18.103 1.00 94.75 80 PHE A C 1
ATOM 640 O O . PHE A 1 80 ? -4.416 -6.623 16.973 1.00 94.75 80 PHE A O 1
ATOM 647 N N . GLU A 1 81 ? -4.909 -7.551 18.949 1.00 93.00 81 GLU A N 1
ATOM 648 C CA . GLU A 1 81 ? -4.189 -8.808 18.683 1.00 93.00 81 GLU A CA 1
ATOM 649 C C . GLU A 1 81 ? -4.822 -9.657 17.578 1.00 93.00 81 GLU A C 1
ATOM 651 O O . GLU A 1 81 ? -4.128 -10.168 16.699 1.00 93.00 81 GLU A O 1
ATOM 656 N N . ARG A 1 82 ? -6.145 -9.841 17.629 1.00 94.62 82 ARG A N 1
ATOM 657 C CA . ARG A 1 82 ? -6.872 -10.665 16.665 1.00 94.62 82 ARG A CA 1
ATOM 658 C C . ARG A 1 82 ? -8.297 -10.184 16.477 1.00 94.62 82 ARG A C 1
ATOM 660 O O . ARG A 1 82 ? -8.997 -9.927 17.454 1.00 94.62 82 ARG A O 1
ATOM 667 N N . TRP A 1 83 ? -8.757 -10.174 15.230 1.00 95.38 83 TRP A N 1
ATOM 668 C CA . TRP A 1 83 ? -10.151 -9.872 14.918 1.00 95.38 83 TRP A CA 1
ATOM 669 C C . TRP A 1 83 ? -10.611 -10.455 13.590 1.00 95.38 83 TRP A C 1
ATOM 671 O O . TRP A 1 83 ? -9.844 -10.548 12.632 1.00 95.38 83 TRP A O 1
ATOM 681 N N . SER A 1 84 ? -11.892 -10.805 13.562 1.00 95.69 84 SER A N 1
ATOM 682 C CA . SER A 1 84 ? -12.651 -11.188 12.382 1.00 95.69 84 SER A CA 1
ATOM 683 C C . SER A 1 84 ? -13.962 -10.396 12.373 1.00 95.69 84 SER A C 1
ATOM 685 O O . SER A 1 84 ? -14.615 -10.255 13.412 1.00 95.69 84 SER A O 1
ATOM 687 N N . GLY A 1 85 ? -14.327 -9.833 11.224 1.00 95.88 85 GLY A N 1
ATOM 688 C CA . GLY A 1 85 ? -15.545 -9.040 11.053 1.00 95.88 85 GLY A CA 1
ATOM 689 C C . GLY A 1 85 ? -15.672 -8.480 9.638 1.00 95.88 85 GLY A C 1
ATOM 690 O O . GLY A 1 85 ? -15.052 -8.986 8.716 1.00 95.88 85 GLY A O 1
ATOM 691 N N . GLU A 1 86 ? -16.475 -7.438 9.445 1.00 97.38 86 GLU A N 1
ATOM 692 C CA . GLU A 1 86 ? -16.704 -6.784 8.148 1.00 97.38 86 GLU A CA 1
ATOM 693 C C . GLU A 1 86 ? -15.789 -5.569 7.940 1.00 97.38 86 GLU A C 1
ATOM 695 O O . GLU A 1 86 ? -15.121 -5.469 6.914 1.00 97.38 86 GLU A O 1
ATOM 700 N N . SER A 1 87 ? -15.711 -4.649 8.907 1.00 97.94 87 SER A N 1
ATOM 701 C CA . SER A 1 87 ? -14.928 -3.413 8.784 1.00 97.94 87 SER A CA 1
ATOM 702 C C . SER A 1 87 ? -14.186 -3.065 10.071 1.00 97.94 87 SER A C 1
ATOM 704 O O . SER A 1 87 ? -14.786 -3.005 11.146 1.00 97.94 87 SER A O 1
ATOM 706 N N . LEU A 1 88 ? -12.898 -2.741 9.941 1.00 98.50 88 LEU A N 1
ATOM 707 C CA . LEU A 1 88 ? -12.049 -2.275 11.037 1.00 98.50 88 LEU A CA 1
ATOM 708 C C . LEU A 1 88 ? -11.453 -0.908 10.716 1.00 98.50 88 LEU A C 1
ATOM 710 O O . LEU A 1 88 ? -10.882 -0.712 9.645 1.00 98.50 88 LEU A O 1
ATOM 714 N N . ARG A 1 89 ? -11.534 0.018 11.670 1.00 98.75 89 ARG A N 1
ATOM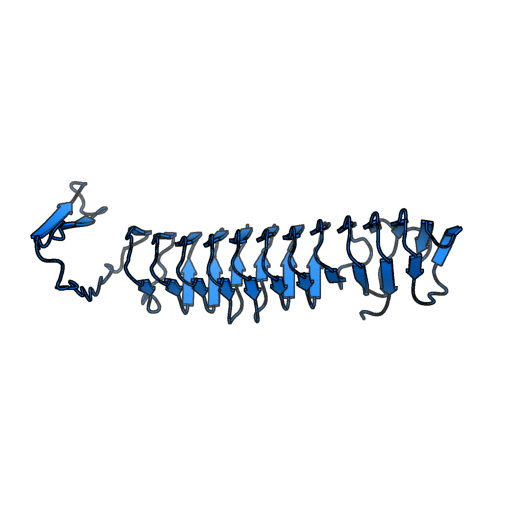 715 C CA . ARG A 1 89 ? -10.838 1.303 11.625 1.00 98.75 89 ARG A CA 1
ATOM 716 C C . ARG A 1 89 ? -10.117 1.570 12.938 1.00 98.75 89 ARG A C 1
ATOM 718 O O . ARG A 1 89 ? -10.764 1.705 13.973 1.00 98.75 89 ARG A O 1
ATOM 725 N N . LEU A 1 90 ? -8.796 1.691 12.889 1.00 98.69 90 LEU A N 1
ATOM 726 C CA . LEU A 1 90 ? -7.958 2.084 14.021 1.00 98.69 90 LEU A CA 1
ATOM 727 C C . LEU A 1 90 ? -7.301 3.428 13.697 1.00 98.69 90 LEU A C 1
ATOM 729 O O . LEU A 1 90 ? -6.708 3.579 12.631 1.00 98.69 90 LEU A O 1
ATOM 733 N N . SER A 1 91 ? -7.422 4.410 14.589 1.00 98.56 91 SER A N 1
ATOM 734 C CA . SER A 1 91 ? -6.912 5.764 14.358 1.00 98.56 91 SER A CA 1
ATOM 735 C C . SER A 1 91 ? -6.317 6.382 15.621 1.00 98.56 91 SER A C 1
ATOM 737 O O . SER A 1 91 ? -6.951 6.407 16.677 1.00 98.56 91 SER A O 1
ATOM 739 N N . THR A 1 92 ? -5.104 6.914 15.516 1.00 98.25 92 THR A N 1
ATOM 740 C CA . THR A 1 92 ? -4.443 7.687 16.579 1.00 98.25 92 THR A CA 1
ATOM 741 C C . THR A 1 92 ? -3.522 8.739 15.975 1.00 98.25 92 THR A C 1
ATOM 743 O O . THR A 1 92 ? -3.125 8.602 14.831 1.00 98.25 92 THR A O 1
ATOM 746 N N . GLN A 1 93 ? -3.189 9.813 16.692 1.00 97.62 93 GLN A N 1
ATOM 747 C CA . GLN A 1 93 ? -2.239 10.806 16.165 1.00 97.62 93 GLN A CA 1
ATOM 748 C C . GLN A 1 93 ? -0.810 10.503 16.611 1.00 97.62 93 GLN A C 1
ATOM 750 O O . GLN A 1 93 ? 0.125 10.625 15.830 1.00 97.62 93 GLN A O 1
ATOM 755 N N . ASN A 1 94 ? -0.635 10.133 17.881 1.00 97.62 94 ASN A N 1
ATOM 756 C CA . ASN A 1 94 ? 0.685 10.077 18.513 1.00 97.62 94 ASN A CA 1
ATOM 757 C C . ASN A 1 94 ? 1.004 8.742 19.190 1.00 97.62 94 ASN A C 1
ATOM 759 O O . ASN A 1 94 ? 2.136 8.553 19.621 1.00 97.62 94 ASN A O 1
ATOM 763 N N . GLY A 1 95 ? 0.033 7.836 19.321 1.00 97.62 95 GLY A N 1
ATOM 764 C CA . GLY A 1 95 ? 0.280 6.513 19.893 1.00 97.62 95 GLY A CA 1
ATOM 765 C C . GLY A 1 95 ? 0.581 5.471 18.824 1.00 97.62 95 GLY A C 1
ATOM 766 O O . GLY A 1 95 ? 0.203 5.632 17.671 1.00 97.62 95 GLY A O 1
ATOM 767 N N . GLU A 1 96 ? 1.257 4.388 19.186 1.00 98.50 96 GLU A N 1
ATOM 768 C CA . GLU A 1 96 ? 1.477 3.265 18.268 1.00 98.50 96 GLU A CA 1
ATOM 769 C C . GLU A 1 96 ? 0.138 2.599 17.898 1.00 98.50 96 GLU A C 1
ATOM 771 O O . GLU A 1 96 ? -0.742 2.448 18.749 1.00 98.50 96 GLU A O 1
ATOM 776 N N . ILE A 1 97 ? -0.008 2.153 16.649 1.00 98.69 97 ILE A N 1
ATOM 777 C CA . ILE A 1 97 ? -1.003 1.131 16.296 1.00 98.69 97 ILE A CA 1
ATOM 778 C C . ILE A 1 97 ? -0.257 -0.187 16.160 1.00 98.69 97 ILE A C 1
ATOM 780 O O . ILE A 1 97 ? 0.496 -0.368 15.207 1.00 98.69 97 ILE A O 1
ATOM 784 N N . LYS A 1 98 ? -0.490 -1.114 17.090 1.00 98.56 98 LYS A N 1
ATOM 785 C CA . LYS A 1 98 ? 0.017 -2.482 17.006 1.00 98.56 98 LYS A CA 1
ATOM 786 C C . LYS A 1 98 ? -1.136 -3.433 16.723 1.00 98.56 98 LYS A C 1
ATOM 788 O O . LYS A 1 98 ? -2.009 -3.606 17.577 1.00 98.56 98 LYS A O 1
ATOM 793 N N . ALA A 1 99 ? -1.120 -4.062 15.554 1.00 97.81 99 ALA A N 1
ATOM 794 C CA . ALA A 1 99 ? -2.134 -5.025 15.148 1.00 97.81 99 ALA A CA 1
ATOM 795 C C . ALA A 1 99 ? -1.508 -6.387 14.834 1.00 97.81 99 ALA A C 1
ATOM 797 O O . ALA A 1 99 ? -0.482 -6.470 14.160 1.00 97.81 99 ALA A O 1
ATOM 798 N N . GLY A 1 100 ? -2.137 -7.448 15.338 1.00 97.12 100 GLY A N 1
ATOM 799 C CA . GLY A 1 100 ? -1.810 -8.822 14.975 1.00 97.12 100 GLY A CA 1
ATOM 800 C C . GLY A 1 100 ? -2.640 -9.283 13.780 1.00 97.12 100 GLY A C 1
ATOM 801 O O . GLY A 1 100 ? -2.731 -8.594 12.766 1.00 97.12 100 GLY A O 1
ATOM 802 N N . ARG A 1 101 ? -3.249 -10.465 13.892 1.00 97.38 101 ARG A N 1
ATOM 803 C CA . ARG A 1 101 ? -3.974 -11.098 12.786 1.00 97.38 101 ARG A CA 1
ATOM 804 C C . ARG A 1 101 ? -5.364 -10.509 12.590 1.00 97.38 101 ARG A C 1
ATOM 806 O O . ARG A 1 101 ? -6.214 -10.631 13.474 1.00 97.38 101 ARG A O 1
ATOM 813 N N . LEU A 1 102 ? -5.646 -9.985 11.402 1.00 97.56 102 LEU A N 1
ATOM 814 C CA . LEU A 1 102 ? -6.938 -9.367 11.088 1.00 97.56 102 LEU A CA 1
ATOM 815 C C . LEU A 1 102 ? -7.583 -10.007 9.855 1.00 97.56 102 LEU A C 1
ATOM 817 O O . LEU A 1 102 ? -6.923 -10.231 8.841 1.00 97.56 102 LEU A O 1
ATOM 821 N N . THR A 1 103 ? -8.889 -10.258 9.922 1.00 97.69 103 THR A N 1
ATOM 822 C CA . THR A 1 103 ? -9.682 -10.770 8.798 1.00 97.69 103 THR A CA 1
ATOM 823 C C . THR A 1 103 ? -10.949 -9.940 8.617 1.00 97.69 103 THR A C 1
ATOM 825 O O . THR A 1 103 ? -11.855 -9.984 9.441 1.00 97.69 103 THR A O 1
ATOM 828 N N . ALA A 1 104 ? -11.020 -9.187 7.521 1.00 97.94 104 ALA A N 1
ATOM 829 C CA . ALA A 1 104 ? -12.167 -8.361 7.165 1.00 97.94 104 ALA A CA 1
ATOM 830 C C . ALA A 1 104 ? -12.936 -8.939 5.965 1.00 97.94 104 ALA A C 1
ATOM 832 O O . ALA A 1 104 ? -12.379 -9.160 4.891 1.00 97.94 104 ALA A O 1
ATOM 833 N N . GLY A 1 105 ? -14.249 -9.097 6.110 1.00 97.69 105 GLY A N 1
ATOM 834 C CA . GLY A 1 105 ? -15.186 -9.317 5.010 1.00 97.69 105 GLY A CA 1
ATOM 835 C C . GLY A 1 105 ? -15.301 -8.111 4.072 1.00 97.69 105 GLY A C 1
ATOM 836 O O . GLY A 1 105 ? -15.679 -8.284 2.918 1.00 97.69 105 GLY A O 1
ATOM 837 N N . GLY A 1 106 ? -14.917 -6.920 4.538 1.00 98.00 106 GLY A N 1
ATOM 838 C CA . GLY A 1 106 ? -14.857 -5.670 3.788 1.00 98.00 106 GLY A CA 1
ATOM 839 C C . GLY A 1 106 ? -13.455 -5.066 3.814 1.00 98.00 106 GLY A C 1
ATOM 840 O O . GLY A 1 106 ? -12.619 -5.438 2.992 1.00 98.00 106 GLY A O 1
ATOM 841 N N . SER A 1 107 ? -13.202 -4.125 4.729 1.00 98.62 107 SER A N 1
ATOM 842 C CA . SER A 1 107 ? -12.005 -3.269 4.695 1.00 98.62 107 SER A CA 1
ATOM 843 C C . SER A 1 107 ? -11.334 -3.077 6.058 1.00 98.62 107 SER A C 1
ATOM 845 O O . SER A 1 107 ? -11.987 -3.085 7.103 1.00 98.62 107 SER A O 1
ATOM 847 N N . VAL A 1 108 ? -10.025 -2.826 6.028 1.00 98.81 108 VAL A N 1
ATOM 848 C CA . VAL A 1 108 ? -9.195 -2.449 7.178 1.00 98.81 108 VAL A CA 1
ATOM 849 C C . VAL A 1 108 ? -8.572 -1.076 6.923 1.00 98.81 108 VAL A C 1
ATOM 851 O O . VAL A 1 108 ? -7.908 -0.871 5.907 1.00 98.81 108 VAL A O 1
ATOM 854 N N . TYR A 1 109 ? -8.760 -0.149 7.860 1.00 98.81 109 TYR A N 1
ATOM 855 C CA . TYR A 1 109 ? -8.201 1.203 7.832 1.00 98.81 109 TYR A CA 1
ATOM 856 C C . TYR A 1 109 ? -7.349 1.445 9.076 1.00 98.81 109 TYR A C 1
ATOM 858 O O . TYR A 1 109 ? -7.852 1.356 10.198 1.00 98.81 109 TYR A O 1
ATOM 866 N N . LEU A 1 110 ? -6.075 1.775 8.883 1.00 98.69 110 LEU A N 1
ATOM 867 C CA . LEU A 1 110 ? -5.126 2.092 9.948 1.00 98.69 110 LEU A CA 1
ATOM 868 C C . LEU A 1 110 ? -4.570 3.495 9.695 1.00 98.69 110 LEU A C 1
ATOM 870 O O . LEU A 1 110 ? -3.901 3.723 8.691 1.00 98.69 110 LEU A O 1
ATOM 874 N N . GLU A 1 111 ? -4.878 4.439 10.579 1.00 98.62 111 GLU A N 1
ATOM 875 C CA . GLU A 1 111 ? -4.539 5.856 10.416 1.00 98.62 111 GLU A CA 1
ATOM 876 C C . GLU A 1 111 ? -3.685 6.340 11.592 1.00 98.62 111 GLU A C 1
ATOM 878 O O . GLU A 1 111 ? -4.130 6.329 12.742 1.00 98.62 111 GLU A O 1
ATOM 883 N N . ASN A 1 112 ? -2.466 6.784 11.300 1.00 98.12 112 ASN A N 1
ATOM 884 C CA . ASN A 1 112 ? -1.555 7.402 12.254 1.00 98.12 112 ASN A CA 1
ATOM 885 C C . ASN A 1 112 ? -1.009 8.733 11.716 1.00 98.12 112 ASN A C 1
ATOM 887 O O . ASN A 1 112 ? -0.981 8.940 10.505 1.00 98.12 112 ASN A O 1
ATOM 891 N N . ASP A 1 113 ? -0.552 9.624 12.594 1.00 97.62 113 ASP A N 1
ATOM 892 C CA . ASP A 1 113 ? 0.150 10.842 12.176 1.00 97.62 113 ASP A CA 1
ATOM 893 C C . ASP A 1 113 ? 1.647 10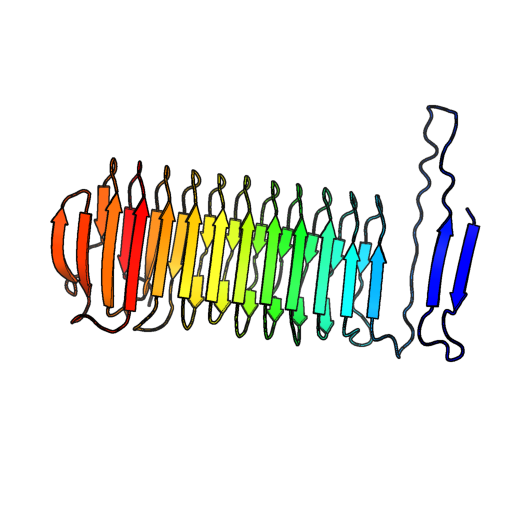.786 12.516 1.00 97.62 113 ASP A C 1
ATOM 895 O O . ASP A 1 113 ? 2.456 11.291 11.745 1.00 97.62 113 ASP A O 1
ATOM 899 N N . ASN A 1 114 ? 2.052 10.221 13.658 1.00 97.88 114 ASN A N 1
ATOM 900 C CA . ASN A 1 114 ? 3.398 10.452 14.199 1.00 97.88 114 ASN A CA 1
ATOM 901 C C . ASN A 1 114 ? 4.114 9.220 14.752 1.00 97.88 114 ASN A C 1
ATOM 903 O O . ASN A 1 114 ? 5.341 9.222 14.834 1.00 97.88 114 ASN A O 1
ATOM 907 N N . ALA A 1 115 ? 3.384 8.184 15.146 1.00 98.12 115 ALA A N 1
ATOM 908 C CA . ALA A 1 115 ? 3.943 7.000 15.782 1.00 98.12 115 ALA A CA 1
ATOM 909 C C . ALA A 1 115 ? 3.901 5.785 14.856 1.00 98.12 115 ALA A C 1
ATOM 911 O O . ALA A 1 115 ? 3.298 5.808 13.789 1.00 98.12 115 ALA A O 1
ATOM 912 N N . LEU A 1 116 ? 4.586 4.720 15.258 1.00 98.50 116 LEU A N 1
ATOM 913 C CA . LEU A 1 116 ? 4.698 3.493 14.481 1.00 98.50 116 LEU A CA 1
ATOM 914 C C . LEU A 1 116 ? 3.322 2.847 14.228 1.00 98.50 116 LEU A C 1
ATOM 916 O O . LEU A 1 116 ? 2.484 2.749 15.129 1.00 98.50 116 LEU A O 1
ATOM 920 N N . VAL A 1 117 ? 3.124 2.359 13.003 1.00 98.75 117 VAL A N 1
ATOM 921 C CA . VAL A 1 117 ? 2.108 1.351 12.683 1.00 98.75 117 VAL A CA 1
ATOM 922 C C . VAL A 1 117 ? 2.828 0.018 12.498 1.00 98.75 117 VAL A C 1
ATOM 924 O O . VAL A 1 117 ? 3.579 -0.145 11.539 1.00 98.75 117 VAL A O 1
ATOM 927 N N . HIS A 1 118 ? 2.609 -0.910 13.426 1.00 98.56 118 HIS A N 1
ATOM 928 C CA . HIS A 1 118 ? 3.297 -2.194 13.502 1.00 98.56 118 HIS A CA 1
ATOM 929 C C . HIS A 1 118 ? 2.308 -3.349 13.312 1.00 98.56 118 HIS A C 1
ATOM 931 O O . HIS A 1 118 ? 1.461 -3.616 14.170 1.00 98.56 118 HIS A O 1
ATOM 937 N N . LEU A 1 119 ? 2.413 -4.032 12.174 1.00 98.56 119 LEU A N 1
ATOM 938 C CA . LEU A 1 119 ? 1.546 -5.132 11.755 1.00 98.56 119 LEU A CA 1
ATOM 939 C C . LEU A 1 119 ? 2.348 -6.429 11.856 1.00 98.56 119 LEU A C 1
ATOM 941 O O . LEU A 1 119 ? 3.206 -6.719 11.020 1.00 98.56 119 LEU A O 1
ATOM 945 N N . THR A 1 120 ? 2.125 -7.177 12.933 1.00 97.75 120 THR A N 1
ATOM 946 C CA . THR A 1 120 ? 3.014 -8.281 13.328 1.00 97.75 120 THR A CA 1
ATOM 947 C C . THR A 1 120 ? 2.644 -9.627 12.708 1.00 97.75 120 THR A C 1
ATOM 949 O O . THR A 1 120 ? 3.444 -10.555 12.746 1.00 97.75 120 THR A O 1
ATOM 952 N N . GLU A 1 121 ? 1.429 -9.759 12.176 1.00 98.44 121 GLU A N 1
ATOM 953 C CA . GLU A 1 121 ? 0.892 -10.978 11.560 1.00 98.44 121 GLU A CA 1
ATOM 954 C C . GLU A 1 121 ? 0.114 -10.635 10.277 1.00 98.44 121 GLU A C 1
ATOM 956 O O . GLU A 1 121 ? 0.026 -9.475 9.875 1.00 98.44 121 GLU A O 1
ATOM 961 N N . ASP A 1 122 ? -0.447 -11.659 9.629 1.00 98.56 122 ASP A N 1
ATOM 962 C CA . ASP A 1 122 ? -1.225 -11.516 8.402 1.00 98.56 122 ASP A CA 1
ATOM 963 C C . ASP A 1 122 ? -2.505 -10.689 8.591 1.00 98.56 122 ASP A C 1
ATOM 965 O O . ASP A 1 122 ? -3.293 -10.901 9.522 1.00 98.56 122 ASP A O 1
ATOM 969 N N . ILE A 1 123 ? -2.760 -9.806 7.627 1.00 98.75 123 ILE A N 1
ATOM 970 C CA . ILE A 1 123 ? -3.994 -9.036 7.501 1.00 98.75 123 ILE A CA 1
ATOM 971 C C . ILE A 1 123 ? -4.648 -9.396 6.176 1.00 98.75 123 ILE A C 1
ATOM 973 O O . ILE A 1 123 ? -4.047 -9.302 5.108 1.00 98.75 123 ILE A O 1
ATOM 977 N N . THR A 1 124 ? -5.915 -9.780 6.256 1.00 98.75 124 THR A N 1
ATOM 978 C CA . THR A 1 124 ? -6.740 -10.178 5.118 1.00 98.75 124 THR A CA 1
ATOM 979 C C . THR A 1 124 ? -7.978 -9.297 5.047 1.00 98.75 124 THR A C 1
ATOM 981 O O . THR A 1 124 ? -8.622 -9.045 6.064 1.00 98.75 124 THR A O 1
ATOM 984 N N . ALA A 1 125 ? -8.326 -8.831 3.854 1.00 98.56 125 ALA A N 1
ATOM 985 C CA . ALA A 1 125 ? -9.553 -8.093 3.582 1.00 98.56 125 ALA A CA 1
ATOM 986 C C . ALA A 1 125 ? -10.123 -8.521 2.225 1.00 98.56 125 ALA A C 1
ATOM 988 O O . ALA A 1 125 ? -9.365 -8.916 1.346 1.00 98.56 125 ALA A O 1
ATOM 989 N N . LYS A 1 126 ? -11.435 -8.421 2.001 1.00 98.12 126 LYS A N 1
ATOM 990 C CA . LYS A 1 126 ? -11.959 -8.599 0.634 1.00 98.12 126 LYS A CA 1
ATOM 991 C C . LYS A 1 126 ? -11.714 -7.360 -0.220 1.00 98.12 126 LYS A C 1
ATOM 993 O O . LYS A 1 126 ? -11.252 -7.468 -1.344 1.00 98.12 126 LYS A O 1
ATOM 998 N N . ASN A 1 127 ? -11.955 -6.168 0.317 1.00 98.38 127 ASN A N 1
ATOM 999 C CA . ASN A 1 127 ? -11.940 -4.948 -0.488 1.00 98.38 127 ASN A CA 1
ATOM 1000 C C . ASN A 1 127 ? -10.616 -4.194 -0.351 1.00 98.38 127 ASN A C 1
ATOM 1002 O O . ASN A 1 127 ? -9.861 -4.070 -1.308 1.00 98.38 127 ASN A O 1
ATOM 1006 N N . LEU A 1 128 ? -10.328 -3.665 0.839 1.00 98.69 128 LEU A N 1
ATOM 1007 C CA . LEU A 1 128 ? -9.246 -2.698 1.008 1.00 98.69 128 LEU A CA 1
ATOM 1008 C C . LEU A 1 128 ? -8.478 -2.923 2.303 1.00 98.69 128 LEU A C 1
ATOM 1010 O O . LEU A 1 128 ? -9.072 -3.018 3.375 1.00 98.69 128 LEU A O 1
ATOM 1014 N N . ILE A 1 129 ? -7.153 -2.887 2.206 1.00 98.88 129 ILE A N 1
ATOM 1015 C CA . ILE A 1 129 ? -6.267 -2.599 3.336 1.00 98.88 129 ILE A CA 1
ATOM 1016 C C . ILE A 1 129 ? -5.638 -1.232 3.074 1.00 98.88 129 ILE A C 1
ATOM 1018 O O . ILE A 1 129 ? -4.904 -1.066 2.102 1.00 98.88 129 ILE A O 1
ATOM 1022 N N . SER A 1 130 ? -5.937 -0.252 3.926 1.00 98.81 130 SER A N 1
ATOM 1023 C CA . SER A 1 130 ? -5.399 1.105 3.835 1.00 98.81 130 SER A CA 1
ATOM 1024 C C . SER A 1 130 ? -4.610 1.444 5.091 1.00 98.81 130 SER A C 1
ATOM 1026 O O . SER A 1 130 ? -5.175 1.474 6.184 1.00 98.81 130 SER A O 1
ATOM 1028 N N . VAL A 1 131 ? -3.329 1.760 4.926 1.00 98.81 131 VAL A N 1
ATOM 1029 C CA . VAL A 1 131 ? -2.459 2.240 6.003 1.00 98.81 131 VAL A CA 1
ATOM 1030 C C . VAL A 1 131 ? -1.971 3.636 5.656 1.00 98.81 131 VAL A C 1
ATOM 1032 O O . VAL A 1 131 ? -1.330 3.836 4.626 1.00 98.81 131 VAL A O 1
ATOM 1035 N N . HIS A 1 132 ? -2.279 4.598 6.516 1.00 98.56 132 HIS A N 1
ATOM 1036 C CA . HIS A 1 132 ? -1.832 5.977 6.395 1.00 98.56 132 HIS A CA 1
ATOM 1037 C C . HIS A 1 132 ? -1.002 6.353 7.617 1.00 98.56 132 HIS A C 1
ATOM 1039 O O . HIS A 1 132 ? -1.455 6.156 8.744 1.00 98.56 132 HIS A O 1
ATOM 1045 N N . ASN A 1 133 ? 0.191 6.903 7.397 1.00 97.94 133 ASN A N 1
ATOM 1046 C CA . ASN A 1 133 ? 1.026 7.434 8.466 1.00 97.94 133 ASN A CA 1
ATOM 1047 C C . ASN A 1 133 ? 1.809 8.670 8.024 1.00 97.94 133 ASN A C 1
ATOM 1049 O O . ASN A 1 133 ? 2.686 8.544 7.181 1.00 97.94 133 ASN A O 1
ATOM 1053 N N . ALA A 1 134 ? 1.569 9.861 8.571 1.00 96.19 134 ALA A N 1
ATOM 1054 C CA . ALA A 1 134 ? 2.283 11.050 8.089 1.00 96.19 134 ALA A CA 1
ATOM 1055 C C . ALA A 1 134 ? 3.798 11.005 8.397 1.00 96.19 134 ALA A C 1
ATOM 1057 O O . ALA A 1 134 ? 4.628 11.127 7.491 1.00 96.19 134 ALA A O 1
ATOM 1058 N N . ASN A 1 135 ? 4.166 10.795 9.660 1.00 97.12 135 ASN A N 1
ATOM 1059 C CA . ASN A 1 135 ? 5.538 10.935 10.153 1.00 97.12 135 ASN A CA 1
ATOM 1060 C C . ASN A 1 135 ? 6.091 9.682 10.833 1.00 97.12 135 ASN A C 1
ATOM 1062 O O . ASN A 1 135 ? 7.305 9.587 10.995 1.00 97.12 135 ASN A O 1
ATOM 1066 N N . GLY A 1 136 ? 5.235 8.746 11.242 1.00 96.75 136 GLY A N 1
ATOM 1067 C CA . GLY A 1 136 ? 5.655 7.483 11.834 1.00 96.75 136 GLY A CA 1
ATOM 1068 C C . GLY A 1 136 ? 5.966 6.423 10.779 1.00 96.75 136 GLY A C 1
ATOM 1069 O O . GLY A 1 136 ? 5.481 6.480 9.648 1.00 96.75 136 GLY A O 1
ATOM 1070 N N . ALA A 1 137 ? 6.798 5.451 11.151 1.00 98.25 137 ALA A N 1
ATOM 1071 C CA . ALA A 1 137 ? 7.116 4.333 10.272 1.00 98.25 137 ALA A CA 1
ATOM 1072 C C . ALA A 1 137 ? 5.908 3.400 10.087 1.00 98.25 137 ALA A C 1
ATOM 1074 O O . ALA A 1 137 ? 4.984 3.369 10.910 1.00 98.25 137 ALA A O 1
ATOM 1075 N N . VAL A 1 138 ? 5.939 2.622 9.007 1.00 98.81 138 VAL A N 1
ATOM 1076 C CA . VAL A 1 138 ? 5.010 1.513 8.771 1.00 98.81 138 VAL A CA 1
ATOM 1077 C C . VAL A 1 138 ? 5.824 0.237 8.616 1.00 98.81 138 VAL A C 1
ATOM 1079 O O . VAL A 1 138 ? 6.635 0.130 7.696 1.00 98.81 138 VAL A O 1
ATOM 1082 N N . GLU A 1 139 ? 5.591 -0.722 9.506 1.00 98.81 139 GLU A N 1
ATOM 1083 C CA . GLU A 1 139 ? 6.219 -2.041 9.483 1.00 98.81 139 GLU A CA 1
ATOM 1084 C C . GLU A 1 139 ? 5.141 -3.119 9.385 1.00 98.81 139 GLU A C 1
ATOM 1086 O O . GLU A 1 139 ? 4.296 -3.240 10.272 1.00 98.81 139 GLU A O 1
ATOM 1091 N N . ALA A 1 140 ? 5.173 -3.913 8.316 1.00 98.50 140 ALA A N 1
ATOM 1092 C CA . ALA A 1 140 ? 4.333 -5.093 8.159 1.00 98.50 140 ALA A CA 1
ATOM 1093 C C . ALA A 1 140 ? 5.211 -6.334 8.007 1.00 98.50 140 ALA A C 1
ATOM 1095 O O . ALA A 1 140 ? 5.801 -6.549 6.951 1.00 98.50 140 ALA A O 1
ATOM 1096 N N . MET A 1 141 ? 5.289 -7.131 9.074 1.00 97.00 141 MET A N 1
ATOM 1097 C CA . MET A 1 141 ? 6.060 -8.379 9.113 1.00 97.00 141 MET A CA 1
ATOM 1098 C C . MET A 1 141 ? 5.287 -9.563 8.518 1.00 97.00 141 MET A C 1
ATOM 1100 O O . MET A 1 141 ? 5.882 -10.541 8.072 1.00 97.00 141 MET A O 1
ATOM 1104 N N . GLY A 1 142 ? 3.953 -9.498 8.562 1.00 95.94 142 GLY A N 1
ATOM 1105 C CA . GLY A 1 142 ? 3.062 -10.462 7.923 1.00 95.94 142 GLY A CA 1
ATOM 1106 C C . GLY A 1 142 ? 2.665 -10.049 6.508 1.00 95.94 142 GLY A C 1
ATOM 1107 O O . GLY A 1 142 ? 3.041 -8.988 6.005 1.00 95.94 142 GLY A O 1
ATOM 1108 N N . SER A 1 143 ? 1.857 -10.891 5.869 1.00 98.12 143 SER A N 1
ATOM 1109 C CA . SER A 1 143 ? 1.277 -10.580 4.566 1.00 98.12 143 SER A CA 1
ATOM 1110 C C . SER A 1 143 ? 0.082 -9.630 4.685 1.00 98.12 143 SER A C 1
ATOM 1112 O O . SER A 1 143 ? -0.780 -9.785 5.551 1.00 98.12 143 SER A O 1
ATOM 1114 N N . LEU A 1 144 ? 0.001 -8.655 3.781 1.00 98.81 144 LEU A N 1
ATOM 1115 C CA . LEU A 1 144 ? -1.177 -7.812 3.583 1.00 98.81 144 LEU A CA 1
ATOM 1116 C C . LEU A 1 144 ? -1.890 -8.283 2.316 1.00 98.81 144 LEU A C 1
ATOM 1118 O O . LEU A 1 144 ? -1.369 -8.124 1.211 1.00 98.81 144 LEU A O 1
ATOM 1122 N N . ARG A 1 145 ? -3.072 -8.880 2.469 1.00 98.75 145 ARG A N 1
ATOM 1123 C CA . ARG A 1 145 ? -3.839 -9.470 1.367 1.00 98.75 145 ARG A CA 1
ATOM 1124 C C . ARG A 1 145 ? -5.229 -8.855 1.252 1.00 98.75 145 ARG A C 1
ATOM 1126 O O . ARG A 1 145 ? -6.060 -9.051 2.134 1.00 98.75 145 ARG A O 1
ATOM 1133 N N . ALA A 1 146 ? -5.492 -8.180 0.141 1.00 98.50 146 ALA A N 1
ATOM 1134 C CA . ALA A 1 146 ? -6.826 -7.740 -0.257 1.00 98.50 146 ALA A CA 1
ATOM 1135 C C . ALA A 1 146 ? -7.247 -8.426 -1.567 1.00 98.50 146 ALA A C 1
ATOM 1137 O O . ALA A 1 146 ? -6.374 -8.753 -2.368 1.00 98.50 146 ALA A O 1
ATOM 1138 N N . ASP A 1 147 ? -8.540 -8.644 -1.836 1.00 98.00 147 ASP A N 1
ATOM 1139 C CA . ASP A 1 147 ? -8.934 -9.111 -3.179 1.00 98.00 147 ASP A CA 1
ATOM 1140 C C . ASP A 1 147 ? -8.845 -7.977 -4.212 1.00 98.00 147 ASP A C 1
ATOM 1142 O O . ASP A 1 147 ? -8.478 -8.247 -5.357 1.00 98.00 147 ASP A O 1
ATOM 1146 N N . ASP A 1 148 ? -9.140 -6.738 -3.799 1.00 98.31 148 ASP A N 1
ATOM 1147 C CA . ASP A 1 148 ? -9.097 -5.529 -4.633 1.00 98.31 148 ASP A CA 1
ATOM 1148 C C . ASP A 1 148 ? -7.823 -4.702 -4.374 1.00 98.31 148 ASP A C 1
ATOM 1150 O O . ASP A 1 148 ? -6.883 -4.787 -5.162 1.00 98.31 148 ASP A O 1
ATOM 1154 N N . THR A 1 149 ? -7.725 -3.943 -3.277 1.00 98.62 149 THR A N 1
ATOM 1155 C CA . THR A 1 149 ? -6.655 -2.939 -3.129 1.00 98.62 149 THR A CA 1
ATOM 1156 C C . THR A 1 149 ? -5.867 -3.049 -1.820 1.00 98.62 149 THR A C 1
ATOM 1158 O O . THR A 1 149 ? -6.430 -3.132 -0.728 1.00 98.62 149 THR A O 1
ATOM 1161 N N . VAL A 1 150 ? -4.539 -2.927 -1.911 1.00 98.88 150 VAL A N 1
ATOM 1162 C CA . VAL A 1 150 ? -3.661 -2.595 -0.776 1.00 98.88 150 VAL A CA 1
ATOM 1163 C C . VAL A 1 150 ? -3.036 -1.221 -1.014 1.00 98.88 150 VAL A C 1
ATOM 1165 O O . VAL A 1 150 ? -2.379 -0.991 -2.031 1.00 98.88 150 VAL A O 1
ATOM 1168 N N . LYS A 1 151 ? -3.240 -0.297 -0.070 1.00 98.88 151 LYS A N 1
ATOM 1169 C CA . LYS A 1 151 ? -2.787 1.095 -0.152 1.00 98.88 151 LYS A CA 1
ATOM 1170 C C . LYS A 1 151 ? -1.984 1.480 1.087 1.00 98.88 151 LYS A C 1
ATOM 1172 O O . LYS A 1 151 ? -2.527 1.491 2.188 1.00 98.88 151 LYS A O 1
ATOM 1177 N N . ILE A 1 152 ? -0.720 1.846 0.897 1.00 98.75 152 ILE A N 1
ATOM 1178 C CA . ILE A 1 152 ? 0.185 2.296 1.959 1.00 98.75 152 ILE A CA 1
ATOM 1179 C C . ILE A 1 152 ? 0.675 3.704 1.625 1.00 98.75 152 ILE A C 1
ATOM 1181 O O . ILE A 1 152 ? 1.244 3.933 0.557 1.00 98.75 152 ILE A O 1
ATOM 1185 N N . GLU A 1 153 ? 0.448 4.651 2.528 1.00 98.50 153 GLU A N 1
ATOM 1186 C CA . GLU A 1 153 ? 0.824 6.052 2.351 1.00 98.50 153 GLU A CA 1
ATOM 1187 C C . GLU A 1 153 ? 1.569 6.575 3.573 1.00 98.50 153 GLU A C 1
ATOM 1189 O O . GLU A 1 153 ? 1.051 6.551 4.689 1.00 98.50 153 GLU A O 1
ATOM 1194 N N . THR A 1 154 ? 2.761 7.118 3.345 1.00 97.56 154 THR A N 1
ATOM 1195 C CA . THR A 1 154 ? 3.487 7.897 4.341 1.00 97.56 154 THR A CA 1
ATOM 1196 C C . THR A 1 154 ? 4.169 9.121 3.740 1.00 97.56 154 THR A C 1
ATOM 1198 O O . THR A 1 154 ? 4.208 9.288 2.522 1.00 97.56 154 THR A O 1
ATOM 1201 N N . SER A 1 155 ? 4.667 10.023 4.586 1.00 96.00 155 SER A N 1
ATOM 1202 C CA . SER A 1 155 ? 5.427 11.194 4.138 1.00 96.00 155 SER A CA 1
ATOM 1203 C C . SER A 1 155 ? 6.893 11.144 4.553 1.00 96.00 155 SER A C 1
ATOM 1205 O O . SER A 1 155 ? 7.746 11.425 3.720 1.00 96.00 155 SER A O 1
ATOM 1207 N N . ASN A 1 156 ? 7.217 10.827 5.810 1.00 94.56 156 ASN A N 1
ATOM 1208 C CA . ASN A 1 156 ? 8.558 11.135 6.330 1.00 94.56 156 ASN A CA 1
ATOM 1209 C C . ASN A 1 156 ? 9.379 9.944 6.823 1.00 94.56 156 ASN A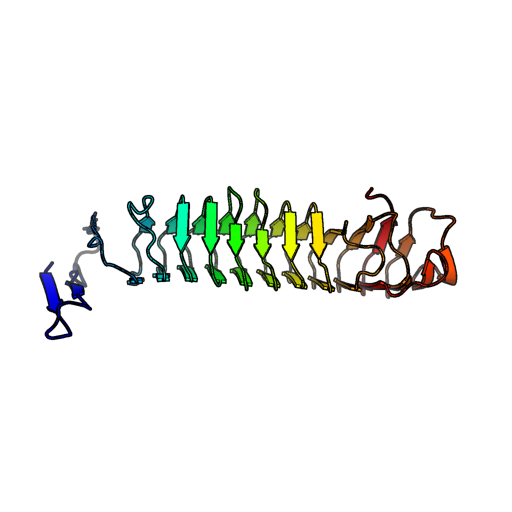 C 1
ATOM 1211 O O . ASN A 1 156 ? 10.599 9.953 6.661 1.00 94.56 156 ASN A O 1
ATOM 1215 N N . ALA A 1 157 ? 8.748 8.938 7.419 1.00 97.38 157 ALA A N 1
ATOM 1216 C CA . ALA A 1 157 ? 9.456 7.777 7.940 1.00 97.38 157 ALA A CA 1
ATOM 1217 C C . ALA A 1 157 ? 9.487 6.629 6.931 1.00 97.38 157 ALA A C 1
ATOM 1219 O O . ALA A 1 157 ? 8.928 6.702 5.837 1.00 97.38 157 ALA A O 1
ATOM 1220 N N . TYR A 1 158 ? 10.211 5.575 7.288 1.00 98.25 158 TYR A N 1
ATOM 1221 C CA . TYR A 1 158 ? 10.393 4.432 6.415 1.00 98.25 158 TYR A CA 1
ATOM 1222 C C . TYR A 1 158 ? 9.152 3.542 6.334 1.00 98.25 158 TYR A C 1
ATOM 1224 O O . TYR A 1 158 ? 8.316 3.505 7.242 1.00 98.25 158 TYR A O 1
ATOM 1232 N N . VAL A 1 159 ? 9.083 2.792 5.239 1.00 98.75 159 VAL A N 1
ATOM 1233 C CA . VAL A 1 159 ? 8.081 1.757 4.986 1.00 98.75 159 VAL A CA 1
ATOM 1234 C C . VAL A 1 159 ? 8.812 0.444 4.769 1.00 98.75 159 VAL A C 1
ATOM 1236 O O . VAL A 1 159 ? 9.644 0.359 3.869 1.00 98.75 159 VAL A O 1
ATOM 1239 N N . LYS A 1 160 ? 8.497 -0.560 5.585 1.00 98.81 160 LYS A N 1
ATOM 1240 C CA . LYS A 1 160 ? 9.012 -1.926 5.469 1.00 98.81 160 LYS A CA 1
ATOM 1241 C C . LYS A 1 160 ? 7.853 -2.899 5.421 1.00 98.81 160 LYS A C 1
ATOM 1243 O O . LYS A 1 160 ? 7.091 -2.997 6.382 1.00 98.81 160 LYS A O 1
ATOM 1248 N N . LEU A 1 161 ? 7.698 -3.587 4.299 1.00 98.75 161 LEU A N 1
ATOM 1249 C CA . LEU A 1 161 ? 6.556 -4.458 4.047 1.00 98.75 161 LEU A CA 1
ATOM 1250 C C . LEU A 1 161 ? 7.050 -5.805 3.532 1.00 98.75 161 LEU A C 1
ATOM 1252 O O . LEU A 1 161 ? 7.700 -5.864 2.494 1.00 98.75 161 LEU A O 1
ATOM 1256 N N . SER A 1 162 ? 6.695 -6.889 4.213 1.00 98.44 162 SER A N 1
ATOM 1257 C CA . SER A 1 162 ? 7.123 -8.218 3.786 1.00 98.44 162 SER A CA 1
ATOM 1258 C C . SER A 1 162 ? 6.406 -8.669 2.516 1.00 98.44 162 SER A C 1
ATOM 1260 O O . SER A 1 162 ? 7.045 -8.928 1.503 1.00 98.44 162 SER A O 1
ATOM 1262 N N . GLN A 1 163 ? 5.074 -8.775 2.523 1.00 98.31 163 GLN A N 1
ATOM 1263 C CA . GLN A 1 163 ? 4.356 -9.301 1.356 1.00 98.31 163 GLN A CA 1
ATOM 1264 C C . GLN A 1 163 ? 3.036 -8.580 1.108 1.00 98.31 163 GLN A C 1
ATOM 1266 O O . GLN A 1 163 ? 2.210 -8.469 2.014 1.00 98.31 163 GLN A O 1
ATOM 1271 N N . LEU A 1 164 ? 2.810 -8.145 -0.133 1.00 98.62 164 LEU A N 1
ATOM 1272 C CA . LEU A 1 164 ? 1.582 -7.477 -0.566 1.00 98.62 164 LEU A CA 1
ATOM 1273 C C . LEU A 1 164 ? 0.884 -8.295 -1.655 1.00 98.62 164 LEU A C 1
ATOM 1275 O O . LEU A 1 164 ? 1.484 -8.592 -2.687 1.00 98.62 164 LEU A O 1
ATOM 1279 N N . PHE A 1 165 ? -0.395 -8.607 -1.447 1.00 98.12 165 PHE A N 1
ATOM 1280 C CA . PHE A 1 165 ? -1.230 -9.358 -2.387 1.00 98.12 165 PHE A CA 1
ATOM 1281 C C . PHE A 1 165 ? -2.526 -8.589 -2.664 1.00 98.12 165 PHE A C 1
ATOM 1283 O O . PHE A 1 165 ? -3.297 -8.355 -1.733 1.00 98.12 165 PHE A O 1
ATOM 1290 N N . ALA A 1 166 ? -2.771 -8.194 -3.916 1.00 97.88 166 ALA A N 1
ATOM 1291 C CA . ALA A 1 166 ? -3.988 -7.467 -4.301 1.00 97.88 166 ALA A CA 1
ATOM 1292 C C . ALA A 1 166 ? -4.287 -7.541 -5.808 1.00 97.88 166 ALA A C 1
ATOM 1294 O O . ALA A 1 166 ? -3.505 -8.086 -6.584 1.00 97.88 166 ALA A O 1
ATOM 1295 N N . ASP A 1 167 ? -5.403 -6.970 -6.261 1.00 97.06 167 ASP A N 1
ATOM 1296 C CA . ASP A 1 167 ? -5.552 -6.589 -7.671 1.00 97.06 167 ASP A CA 1
ATOM 1297 C C . ASP A 1 167 ? -4.726 -5.324 -7.971 1.00 97.06 167 ASP A C 1
ATOM 1299 O O . ASP A 1 167 ? -3.947 -5.281 -8.929 1.00 97.06 167 ASP A O 1
ATOM 1303 N N . HIS A 1 168 ? -4.807 -4.344 -7.068 1.00 98.00 168 HIS A N 1
ATOM 1304 C CA . HIS A 1 168 ? -4.087 -3.077 -7.111 1.00 98.00 168 HIS A CA 1
ATOM 1305 C C . HIS A 1 168 ? -3.239 -2.863 -5.852 1.00 98.00 168 HIS A C 1
ATOM 1307 O O . HIS A 1 168 ? -3.740 -2.873 -4.727 1.00 98.00 168 HIS A O 1
ATOM 1313 N N . VAL A 1 169 ? -1.948 -2.592 -6.031 1.00 98.62 169 VAL A N 1
ATOM 1314 C CA . VAL A 1 169 ? -1.031 -2.235 -4.941 1.00 98.62 169 VAL A CA 1
ATOM 1315 C C . VAL A 1 169 ? -0.528 -0.815 -5.148 1.00 98.62 169 VAL A C 1
ATOM 1317 O O . VAL A 1 169 ? 0.035 -0.498 -6.194 1.00 98.62 169 VAL A O 1
ATOM 1320 N N . THR A 1 170 ? -0.715 0.046 -4.147 1.00 98.75 170 THR A N 1
ATOM 1321 C CA . THR A 1 170 ? -0.164 1.406 -4.129 1.00 98.75 170 THR A CA 1
ATOM 1322 C C . THR A 1 170 ? 0.693 1.620 -2.890 1.00 98.75 170 THR A C 1
ATOM 1324 O O . THR A 1 170 ? 0.203 1.475 -1.772 1.00 98.75 170 THR A O 1
ATOM 1327 N N . VAL A 1 171 ? 1.946 2.028 -3.086 1.00 98.75 171 VAL A N 1
ATOM 1328 C CA . VAL A 1 171 ? 2.865 2.414 -2.007 1.00 98.75 171 VAL A CA 1
ATOM 1329 C C . VAL A 1 171 ? 3.401 3.811 -2.301 1.00 98.75 171 VAL A C 1
ATOM 1331 O O . VAL A 1 171 ? 4.004 4.049 -3.343 1.00 98.75 171 VAL A O 1
ATOM 1334 N N . THR A 1 172 ? 3.139 4.768 -1.418 1.00 98.56 172 THR A N 1
ATOM 1335 C CA . THR A 1 172 ? 3.614 6.150 -1.565 1.00 98.56 172 THR A CA 1
ATOM 1336 C C . THR A 1 172 ? 4.348 6.587 -0.307 1.00 98.56 172 THR A C 1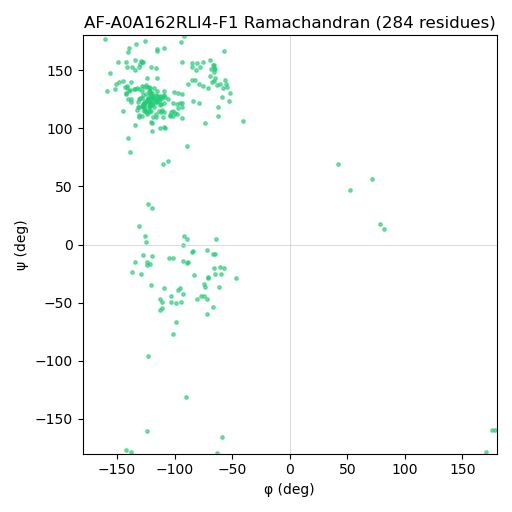
ATOM 1338 O O . THR A 1 172 ? 3.808 6.474 0.789 1.00 98.56 172 THR A O 1
ATOM 1341 N N . ASN A 1 173 ? 5.560 7.109 -0.469 1.00 97.94 173 ASN A N 1
ATOM 1342 C CA . ASN A 1 173 ? 6.361 7.697 0.603 1.00 97.94 173 ASN A CA 1
ATOM 1343 C C . ASN A 1 173 ? 7.045 8.959 0.084 1.00 97.94 173 ASN A C 1
ATOM 1345 O O . ASN A 1 173 ? 7.623 8.899 -0.984 1.00 97.94 173 ASN A O 1
ATOM 1349 N N . ALA A 1 174 ? 7.032 10.097 0.777 1.00 96.94 174 ALA A N 1
ATOM 1350 C CA . ALA A 1 174 ? 7.739 11.268 0.253 1.00 96.94 174 ALA A CA 1
ATOM 1351 C C . ALA A 1 174 ? 9.255 11.219 0.521 1.00 96.94 174 ALA A C 1
ATOM 1353 O O . ALA A 1 174 ? 10.033 11.475 -0.395 1.00 96.94 174 ALA A O 1
ATOM 1354 N N . ASN A 1 175 ? 9.688 10.903 1.744 1.00 97.62 175 ASN A N 1
ATOM 1355 C CA . ASN A 1 175 ? 11.069 11.139 2.185 1.00 97.62 175 ASN A CA 1
ATOM 1356 C C . ASN A 1 175 ? 11.762 9.924 2.808 1.00 97.62 175 ASN A C 1
ATOM 1358 O O . ASN A 1 175 ? 12.990 9.853 2.775 1.00 97.62 175 ASN A O 1
ATOM 1362 N N . GLY A 1 176 ? 11.013 8.980 3.377 1.00 96.94 176 GLY A N 1
ATOM 1363 C CA . GLY A 1 176 ? 11.599 7.781 3.966 1.00 96.94 176 GLY A CA 1
ATOM 1364 C C . GLY A 1 176 ? 11.935 6.730 2.913 1.00 96.94 176 GLY A C 1
ATOM 1365 O O . GLY A 1 176 ? 11.339 6.692 1.835 1.00 96.94 176 GLY A O 1
ATOM 1366 N N . TYR A 1 177 ? 12.878 5.841 3.226 1.00 98.06 177 TYR A N 1
ATOM 1367 C CA . TYR A 1 177 ? 13.117 4.692 2.357 1.00 98.06 177 TYR A CA 1
ATOM 1368 C C . TYR A 1 177 ? 11.895 3.766 2.347 1.00 98.06 177 TYR A C 1
ATOM 1370 O O . TYR A 1 177 ? 11.158 3.664 3.331 1.00 98.06 177 TYR A O 1
ATOM 1378 N N . THR A 1 178 ? 11.682 3.104 1.217 1.00 98.75 178 THR A N 1
ATOM 1379 C CA . THR A 1 178 ? 10.602 2.135 1.032 1.00 98.75 178 THR A CA 1
ATOM 1380 C C . THR A 1 178 ? 11.206 0.805 0.624 1.00 98.75 178 THR A C 1
ATOM 1382 O O . THR A 1 178 ? 11.915 0.734 -0.375 1.00 98.75 178 THR A O 1
ATOM 1385 N N . GLU A 1 179 ? 10.920 -0.232 1.395 1.00 98.81 179 GLU A N 1
ATOM 1386 C CA . GLU A 1 179 ? 11.368 -1.599 1.169 1.00 98.81 179 GLU A CA 1
ATOM 1387 C C . GLU A 1 179 ? 10.142 -2.512 1.154 1.00 98.81 179 GLU A C 1
ATOM 1389 O O . GLU A 1 179 ? 9.352 -2.525 2.106 1.00 98.81 179 GLU A O 1
ATOM 1394 N N . VAL A 1 180 ? 9.950 -3.224 0.043 1.00 98.69 180 VAL A N 1
ATOM 1395 C CA . VAL A 1 180 ? 8.876 -4.208 -0.105 1.00 98.69 180 VAL A CA 1
ATOM 1396 C C . VAL A 1 180 ? 9.447 -5.515 -0.639 1.00 98.69 180 VAL A C 1
ATOM 1398 O O . VAL A 1 180 ? 9.823 -5.588 -1.813 1.00 98.69 180 VAL A O 1
ATOM 1401 N N . ASP A 1 181 ? 9.480 -6.543 0.213 1.00 98.44 181 ASP A N 1
ATOM 1402 C CA . ASP A 1 181 ? 10.185 -7.799 -0.087 1.00 98.44 181 ASP A CA 1
ATOM 1403 C C . ASP A 1 181 ? 9.478 -8.616 -1.172 1.00 98.44 181 ASP A C 1
ATOM 1405 O O . ASP A 1 181 ? 10.120 -9.385 -1.886 1.00 98.44 181 ASP A O 1
ATOM 1409 N N . TYR A 1 182 ? 8.153 -8.487 -1.298 1.00 98.19 182 TYR A N 1
ATOM 1410 C CA . TYR A 1 182 ? 7.393 -9.167 -2.341 1.00 98.19 182 TYR A CA 1
ATOM 1411 C C . TYR A 1 182 ? 6.037 -8.513 -2.626 1.00 98.19 182 TYR A C 1
ATOM 1413 O O . TYR A 1 182 ? 5.232 -8.272 -1.724 1.00 98.19 182 TYR A O 1
ATOM 1421 N N . ILE A 1 183 ? 5.747 -8.290 -3.906 1.00 98.19 183 ILE A N 1
ATOM 1422 C CA . ILE A 1 183 ? 4.472 -7.773 -4.401 1.00 98.19 183 ILE A CA 1
ATOM 1423 C C . ILE A 1 183 ? 3.911 -8.723 -5.455 1.00 98.19 183 ILE A C 1
ATOM 1425 O O . ILE A 1 183 ? 4.528 -8.951 -6.500 1.00 98.19 183 ILE A O 1
ATOM 1429 N N . GLU A 1 184 ? 2.689 -9.191 -5.221 1.00 96.56 184 GLU A N 1
ATOM 1430 C CA . GLU A 1 184 ? 1.872 -9.899 -6.199 1.00 96.56 184 GLU A CA 1
ATOM 1431 C C . GLU A 1 184 ? 0.571 -9.119 -6.442 1.00 96.56 184 GLU A C 1
ATOM 1433 O O . GLU A 1 184 ? -0.391 -9.208 -5.676 1.00 96.56 184 GLU A O 1
ATOM 1438 N N . ALA A 1 185 ? 0.554 -8.326 -7.516 1.00 95.19 185 ALA A N 1
ATOM 1439 C CA . ALA A 1 185 ? -0.625 -7.598 -7.972 1.00 95.19 185 ALA A CA 1
ATOM 1440 C C . ALA A 1 185 ? -1.172 -8.204 -9.270 1.00 95.19 185 ALA A C 1
ATOM 1442 O O . ALA A 1 185 ? -0.409 -8.415 -10.213 1.00 95.19 185 ALA A O 1
ATOM 1443 N N . LYS A 1 186 ? -2.482 -8.457 -9.349 1.00 92.31 186 LYS A N 1
ATOM 1444 C CA . LYS A 1 186 ? -3.098 -9.024 -10.566 1.00 92.31 186 LYS A CA 1
ATOM 1445 C C . LYS A 1 186 ? -3.194 -8.003 -11.704 1.00 92.31 186 LYS A C 1
ATOM 1447 O O . LYS A 1 186 ? -2.998 -8.375 -12.859 1.00 92.31 186 LYS A O 1
ATOM 1452 N N . SER A 1 187 ? -3.467 -6.738 -11.382 1.00 92.62 187 SER A N 1
ATOM 1453 C CA . SER A 1 187 ? -3.648 -5.670 -12.368 1.00 92.62 187 SER A CA 1
ATOM 1454 C C . SER A 1 187 ? -2.522 -4.646 -12.335 1.00 92.62 187 SER A C 1
ATOM 1456 O O . SER A 1 187 ? -1.918 -4.384 -13.377 1.00 92.62 187 SER A O 1
ATOM 1458 N N . GLN A 1 188 ? -2.229 -4.047 -11.174 1.00 96.19 188 GLN A N 1
ATOM 1459 C CA . GLN A 1 188 ? -1.321 -2.898 -11.123 1.00 96.19 188 GLN A CA 1
ATOM 1460 C C . GLN A 1 188 ? -0.497 -2.787 -9.838 1.00 96.19 188 GLN A C 1
ATOM 1462 O O . GLN A 1 188 ? -1.022 -2.906 -8.734 1.00 96.19 188 GLN A O 1
ATOM 1467 N N . VAL A 1 189 ? 0.773 -2.412 -10.003 1.00 98.38 189 VAL A N 1
ATOM 1468 C CA . VAL A 1 189 ? 1.640 -1.882 -8.944 1.00 98.38 189 VAL A CA 1
ATOM 1469 C C . VAL A 1 189 ? 1.959 -0.418 -9.235 1.00 98.38 189 VAL A C 1
ATOM 1471 O O . VAL A 1 189 ? 2.444 -0.083 -10.319 1.00 98.38 189 VAL A O 1
ATOM 1474 N N . LEU A 1 190 ? 1.712 0.455 -8.261 1.00 98.69 190 LEU A N 1
ATOM 1475 C CA . LEU A 1 190 ? 2.096 1.861 -8.283 1.00 98.69 190 LEU A CA 1
ATOM 1476 C C . LEU A 1 190 ? 2.946 2.191 -7.055 1.00 98.69 190 LEU A C 1
ATOM 1478 O O . LEU A 1 190 ? 2.434 2.237 -5.939 1.00 98.69 190 LEU A O 1
ATOM 1482 N N . ALA A 1 191 ? 4.224 2.486 -7.265 1.00 98.62 191 ALA A N 1
ATOM 1483 C CA . ALA A 1 191 ? 5.117 2.962 -6.216 1.00 98.62 191 ALA A CA 1
ATOM 1484 C C . ALA A 1 191 ? 5.583 4.389 -6.513 1.00 98.62 191 ALA A C 1
ATOM 1486 O O . ALA A 1 191 ? 5.979 4.699 -7.639 1.00 98.62 191 ALA A O 1
ATOM 1487 N N . LYS A 1 192 ? 5.509 5.275 -5.518 1.00 98.62 192 LYS A N 1
ATOM 1488 C CA . LYS A 1 192 ? 5.908 6.677 -5.666 1.00 98.62 192 LYS A CA 1
ATOM 1489 C C . LYS A 1 192 ? 6.742 7.153 -4.491 1.00 98.62 192 LYS A C 1
ATOM 1491 O O . LYS A 1 192 ? 6.339 6.983 -3.342 1.00 98.62 192 LYS A O 1
ATOM 1496 N N . SER A 1 193 ? 7.835 7.837 -4.805 1.00 98.12 193 SER A N 1
ATOM 1497 C CA . SER A 1 193 ? 8.614 8.589 -3.838 1.00 98.12 193 SER A CA 1
ATOM 1498 C C . SER A 1 193 ? 9.158 9.901 -4.383 1.00 98.12 193 SER A C 1
ATOM 1500 O O . SER A 1 193 ? 9.265 10.092 -5.593 1.00 98.12 193 SER A O 1
ATOM 1502 N N . SER A 1 194 ? 9.451 10.840 -3.485 1.00 97.62 194 SER A N 1
ATOM 1503 C CA . SER A 1 194 ? 10.096 12.104 -3.849 1.00 97.62 194 SER A CA 1
ATOM 1504 C C . SER A 1 194 ? 11.597 12.043 -3.581 1.00 97.62 194 SER A C 1
ATOM 1506 O O . SER A 1 194 ? 12.389 12.375 -4.455 1.00 97.62 194 SER A O 1
ATOM 1508 N N . ASN A 1 195 ? 11.996 11.621 -2.381 1.00 97.94 195 ASN A N 1
ATOM 1509 C CA . ASN A 1 195 ? 13.370 11.738 -1.885 1.00 97.94 195 ASN A CA 1
ATOM 1510 C C . ASN A 1 195 ? 13.902 10.467 -1.219 1.00 97.94 195 ASN A C 1
ATOM 1512 O O . ASN A 1 195 ? 15.101 10.367 -0.983 1.00 97.94 195 ASN A O 1
ATOM 1516 N N . GLY A 1 196 ? 13.032 9.519 -0.873 1.00 97.38 196 GLY A N 1
ATOM 1517 C CA . GLY A 1 196 ? 13.447 8.272 -0.241 1.00 97.38 196 GLY A CA 1
ATOM 1518 C C . GLY A 1 196 ? 13.784 7.200 -1.276 1.00 97.38 196 GLY A C 1
ATOM 1519 O O . GLY A 1 196 ? 13.034 7.081 -2.254 1.00 97.38 196 GLY A O 1
ATOM 1520 N N . PRO A 1 197 ? 14.859 6.411 -1.094 1.00 98.19 197 PRO A N 1
ATOM 1521 C CA . PRO A 1 197 ? 15.172 5.308 -1.995 1.00 98.19 197 PRO A CA 1
ATOM 1522 C C . PRO A 1 197 ? 14.084 4.231 -1.931 1.00 98.19 197 PRO A C 1
ATOM 1524 O O . PRO A 1 197 ? 13.430 4.054 -0.898 1.00 98.19 197 PRO A O 1
ATOM 1527 N N . MET A 1 198 ? 13.886 3.517 -3.037 1.00 98.69 198 MET A N 1
ATOM 1528 C CA . MET A 1 198 ? 12.899 2.438 -3.132 1.00 98.69 198 MET A CA 1
ATOM 1529 C C . MET A 1 198 ? 13.582 1.128 -3.509 1.00 98.69 198 MET A C 1
ATOM 1531 O O . MET A 1 198 ? 14.304 1.102 -4.498 1.00 98.69 198 MET A O 1
ATOM 1535 N N . SER A 1 199 ? 13.322 0.069 -2.745 1.00 98.75 199 SER A N 1
ATOM 1536 C CA . SER A 1 199 ? 13.687 -1.315 -3.052 1.00 98.75 199 SER A CA 1
ATOM 1537 C C . SER A 1 199 ? 12.412 -2.148 -3.115 1.00 98.75 199 SER A C 1
ATOM 1539 O O . SER A 1 199 ? 11.685 -2.242 -2.124 1.00 98.75 199 SER A O 1
ATOM 1541 N N . LEU A 1 200 ? 12.088 -2.681 -4.291 1.00 98.56 200 LEU A N 1
ATOM 1542 C CA . LEU A 1 200 ? 10.818 -3.357 -4.546 1.00 98.56 200 LEU A CA 1
ATOM 1543 C C . LEU A 1 200 ? 11.058 -4.668 -5.287 1.00 98.56 200 LEU A C 1
ATOM 1545 O O . LEU A 1 200 ? 11.747 -4.688 -6.302 1.00 98.56 200 LEU A O 1
ATOM 1549 N N . SER A 1 201 ? 10.412 -5.737 -4.837 1.00 98.31 201 SER A N 1
ATOM 1550 C CA . SER A 1 201 ? 10.392 -7.024 -5.535 1.00 98.31 201 SER A CA 1
ATOM 1551 C C . SER A 1 201 ? 8.983 -7.346 -6.023 1.00 98.31 201 SER A C 1
ATOM 1553 O O . SER A 1 201 ? 8.069 -7.542 -5.226 1.00 98.31 201 SER A O 1
ATOM 1555 N N . VAL A 1 202 ? 8.779 -7.408 -7.339 1.00 97.12 202 VAL A N 1
ATOM 1556 C CA . VAL A 1 202 ? 7.473 -7.647 -7.969 1.00 97.12 202 VAL A CA 1
ATOM 1557 C C . VAL A 1 202 ? 7.469 -9.011 -8.658 1.00 97.12 202 VAL A C 1
ATOM 1559 O O . VAL A 1 202 ? 7.956 -9.175 -9.779 1.00 97.12 202 VAL A O 1
ATOM 1562 N N . GLY A 1 203 ? 6.880 -10.000 -7.986 1.00 91.19 203 GLY A N 1
ATOM 1563 C CA . GLY A 1 203 ? 6.814 -11.392 -8.444 1.00 91.19 203 GLY A CA 1
ATOM 1564 C C . GLY A 1 203 ? 5.565 -11.755 -9.250 1.00 91.19 203 GLY A C 1
ATOM 1565 O O . GLY A 1 203 ? 5.346 -12.928 -9.522 1.00 91.19 203 GLY A O 1
ATOM 1566 N N . ALA A 1 204 ? 4.732 -10.772 -9.597 1.00 77.06 204 ALA A N 1
ATOM 1567 C CA . ALA A 1 204 ? 3.413 -10.979 -10.191 1.00 77.06 204 ALA A CA 1
ATOM 1568 C C . ALA A 1 204 ? 3.424 -11.664 -11.584 1.00 77.06 204 ALA A C 1
ATOM 1570 O O . ALA A 1 204 ? 4.466 -11.963 -12.154 1.00 77.06 204 ALA A O 1
ATOM 1571 N N . THR A 1 205 ? 2.246 -11.866 -12.185 1.00 76.06 205 THR A N 1
ATOM 1572 C CA . THR A 1 205 ? 2.028 -12.604 -13.449 1.00 76.06 205 THR A CA 1
ATOM 1573 C C . THR A 1 205 ? 2.804 -12.094 -14.679 1.00 76.06 205 THR A C 1
ATOM 1575 O O . THR A 1 205 ? 3.283 -10.972 -14.753 1.00 76.06 205 THR A O 1
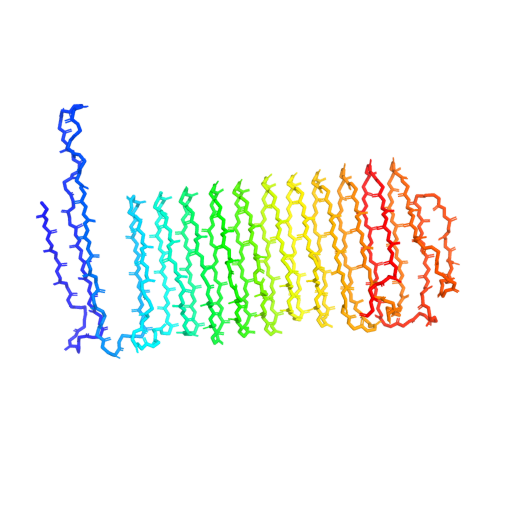ATOM 1578 N N . LYS A 1 206 ? 2.844 -12.889 -15.745 1.00 82.12 206 LYS A N 1
ATOM 1579 C CA . LYS A 1 206 ? 3.474 -12.540 -17.030 1.00 82.12 206 LYS A CA 1
ATOM 1580 C C . LYS A 1 206 ? 3.145 -11.143 -17.610 1.00 82.12 206 LYS A C 1
ATOM 1582 O O . LYS A 1 206 ? 3.984 -10.584 -18.303 1.00 82.12 206 LYS A O 1
ATOM 1587 N N . ASN A 1 207 ? 1.971 -10.555 -17.343 1.00 85.62 207 ASN A N 1
ATOM 1588 C CA . ASN A 1 207 ? 1.489 -9.325 -18.005 1.00 85.62 207 ASN A CA 1
ATOM 1589 C C . ASN A 1 207 ? 1.233 -8.126 -17.061 1.00 85.62 207 ASN A C 1
ATOM 1591 O O . ASN A 1 207 ? 0.328 -7.324 -17.313 1.00 85.62 207 ASN A O 1
ATOM 1595 N N . ASN A 1 208 ? 1.987 -7.990 -15.971 1.00 87.75 208 ASN A N 1
ATOM 1596 C CA . ASN A 1 208 ? 1.707 -6.954 -14.965 1.00 87.75 208 ASN A CA 1
ATOM 1597 C C . ASN A 1 208 ? 1.904 -5.527 -15.484 1.00 87.75 208 ASN A C 1
ATOM 1599 O O . ASN A 1 208 ? 2.765 -5.265 -16.328 1.00 87.75 208 ASN A O 1
ATOM 1603 N N . GLN A 1 209 ? 1.151 -4.595 -14.900 1.00 96.19 209 GLN A N 1
ATOM 1604 C CA . GLN A 1 209 ? 1.358 -3.159 -15.063 1.00 96.19 209 GLN A CA 1
ATOM 1605 C C . GLN A 1 209 ? 2.108 -2.626 -13.841 1.00 96.19 209 GLN A C 1
ATOM 1607 O O . GLN A 1 209 ? 1.570 -2.619 -12.735 1.00 96.19 209 GLN A O 1
ATOM 1612 N N . VAL A 1 210 ? 3.345 -2.177 -14.021 1.00 98.00 210 VAL A N 1
ATOM 1613 C CA . VAL A 1 210 ? 4.192 -1.680 -12.932 1.00 98.00 210 VAL A CA 1
ATOM 1614 C C . VAL A 1 210 ? 4.628 -0.261 -13.250 1.00 98.00 210 VAL A C 1
ATOM 1616 O O . VAL A 1 210 ? 5.200 0.001 -14.307 1.00 98.00 210 VAL A O 1
ATOM 1619 N N . LYS A 1 211 ? 4.357 0.663 -12.329 1.00 98.62 211 LYS A N 1
ATOM 1620 C CA . LYS A 1 211 ? 4.833 2.041 -12.408 1.00 98.62 211 LYS A CA 1
ATOM 1621 C C . LYS A 1 211 ? 5.539 2.428 -11.116 1.00 98.62 211 LYS A C 1
ATOM 1623 O O . LYS A 1 211 ? 4.910 2.481 -10.062 1.00 98.62 211 LYS A O 1
ATOM 1628 N N . VAL A 1 212 ? 6.822 2.749 -11.222 1.00 98.62 212 VAL A N 1
ATOM 1629 C CA . VAL A 1 212 ? 7.666 3.199 -10.114 1.00 98.62 212 VAL A CA 1
ATOM 1630 C C . VAL A 1 212 ? 8.203 4.587 -10.447 1.00 98.62 212 VAL A C 1
ATOM 1632 O O . VAL A 1 212 ? 8.814 4.780 -11.492 1.00 98.62 212 VAL A O 1
ATOM 1635 N N . ILE A 1 213 ? 7.938 5.569 -9.590 1.00 98.50 213 ILE A N 1
ATOM 1636 C CA . ILE A 1 213 ? 8.350 6.961 -9.806 1.00 98.50 213 ILE A CA 1
ATOM 1637 C C . ILE A 1 213 ? 9.116 7.436 -8.579 1.00 98.50 213 ILE A C 1
ATOM 1639 O O . ILE A 1 213 ? 8.566 7.439 -7.481 1.00 98.50 213 ILE A O 1
ATOM 1643 N N . ASN A 1 214 ? 10.354 7.871 -8.764 1.00 97.94 214 ASN A N 1
ATOM 1644 C CA . ASN A 1 214 ? 11.117 8.645 -7.796 1.00 97.94 214 ASN A CA 1
ATOM 1645 C C . ASN A 1 214 ? 11.406 10.047 -8.361 1.00 97.94 214 ASN A C 1
ATOM 1647 O O . ASN A 1 214 ? 11.220 10.286 -9.551 1.00 97.94 214 ASN A O 1
ATOM 1651 N N . SER A 1 215 ? 11.854 10.997 -7.542 1.00 97.06 215 SER A N 1
ATOM 1652 C CA . SER A 1 215 ? 12.435 12.248 -8.051 1.00 97.06 215 SER A CA 1
ATOM 1653 C C . SER A 1 215 ? 13.934 12.314 -7.776 1.00 97.06 215 SER A C 1
ATOM 1655 O O . SER A 1 215 ? 14.707 12.596 -8.686 1.00 97.06 215 SER A O 1
ATOM 1657 N N . ASN A 1 216 ? 14.359 12.043 -6.543 1.00 97.00 216 ASN A N 1
ATOM 1658 C CA . ASN A 1 216 ? 15.695 12.408 -6.072 1.00 97.00 216 ASN A CA 1
ATOM 1659 C C . ASN A 1 216 ? 16.524 11.256 -5.505 1.00 97.00 216 ASN A C 1
ATOM 1661 O O . ASN A 1 216 ? 17.629 11.507 -5.038 1.00 97.00 216 ASN A O 1
ATOM 1665 N N . ALA A 1 217 ? 16.001 10.033 -5.515 1.00 97.56 217 ALA A N 1
ATOM 1666 C CA . ALA A 1 217 ? 16.679 8.881 -4.947 1.00 97.56 217 ALA A CA 1
ATOM 1667 C C . ALA A 1 217 ? 16.630 7.657 -5.857 1.00 97.56 217 ALA A C 1
ATOM 1669 O O . ALA A 1 217 ? 15.762 7.523 -6.729 1.00 97.56 217 ALA A O 1
ATOM 1670 N N . ARG A 1 218 ? 17.584 6.761 -5.606 1.00 97.81 218 ARG A N 1
ATOM 1671 C CA . ARG A 1 218 ? 17.742 5.498 -6.312 1.00 97.81 218 ARG A CA 1
ATOM 1672 C C . ARG A 1 218 ? 16.484 4.636 -6.245 1.00 97.81 218 ARG A C 1
ATOM 1674 O O . ARG A 1 218 ? 15.830 4.519 -5.202 1.00 97.81 218 ARG A O 1
ATOM 1681 N N . VAL A 1 219 ? 16.204 3.982 -7.367 1.00 98.69 219 VAL A N 1
ATOM 1682 C CA . VAL A 1 219 ? 15.217 2.907 -7.470 1.00 98.69 219 VAL A CA 1
ATOM 1683 C C . VAL A 1 219 ? 15.940 1.596 -7.724 1.00 98.69 219 VAL A C 1
ATOM 1685 O O . VAL A 1 219 ? 16.717 1.488 -8.668 1.00 98.69 219 VAL A O 1
ATOM 1688 N N . ASP A 1 220 ? 15.661 0.612 -6.883 1.00 98.62 220 ASP A N 1
ATOM 1689 C CA . ASP A 1 220 ? 16.081 -0.771 -7.029 1.00 98.62 220 ASP A CA 1
ATOM 1690 C C . ASP A 1 220 ? 14.825 -1.636 -7.207 1.00 98.62 220 ASP A C 1
ATOM 1692 O O . ASP A 1 220 ? 13.955 -1.683 -6.332 1.00 98.62 220 ASP A O 1
ATOM 1696 N N . LEU A 1 221 ? 14.657 -2.216 -8.393 1.00 98.44 221 LEU A N 1
ATOM 1697 C CA . LEU A 1 221 ? 13.457 -2.958 -8.760 1.00 98.44 221 LEU A CA 1
ATOM 1698 C C . LEU A 1 221 ? 13.815 -4.352 -9.264 1.00 98.44 221 LEU A C 1
ATOM 1700 O O . LEU A 1 221 ? 14.352 -4.527 -10.356 1.00 98.44 221 LEU A O 1
ATOM 1704 N N . HIS A 1 222 ? 13.395 -5.354 -8.511 1.00 98.00 222 HIS A N 1
ATOM 1705 C CA . HIS A 1 222 ? 13.465 -6.749 -8.903 1.00 98.00 222 HIS A CA 1
ATOM 1706 C C . HIS A 1 222 ? 12.116 -7.189 -9.470 1.00 98.00 222 HIS A C 1
ATOM 1708 O O . HIS A 1 222 ? 11.058 -6.963 -8.882 1.00 98.00 222 HIS A O 1
ATOM 1714 N N . MET A 1 223 ? 12.139 -7.814 -10.637 1.00 96.44 223 MET A N 1
ATOM 1715 C CA . MET A 1 223 ? 10.966 -8.246 -11.389 1.00 96.44 223 MET A CA 1
ATOM 1716 C C . MET A 1 223 ? 10.999 -9.759 -11.593 1.00 96.44 223 MET A C 1
ATOM 1718 O O . MET A 1 223 ? 12.061 -10.376 -11.694 1.00 96.44 223 MET A O 1
ATOM 1722 N N . THR A 1 224 ? 9.822 -10.369 -11.734 1.00 94.19 224 THR A N 1
ATOM 1723 C CA . THR A 1 224 ? 9.719 -11.768 -12.167 1.00 94.19 224 THR A CA 1
ATOM 1724 C C . THR A 1 224 ? 10.428 -12.015 -13.501 1.00 94.19 224 THR A C 1
ATOM 1726 O O . THR A 1 224 ? 10.278 -11.273 -14.479 1.00 94.19 224 THR A O 1
ATOM 1729 N N . LYS A 1 225 ? 11.135 -13.145 -13.582 1.00 93.31 225 LYS A N 1
ATOM 1730 C CA . LYS A 1 225 ? 11.676 -13.698 -14.826 1.00 93.31 225 LYS A CA 1
ATOM 1731 C C . LYS A 1 225 ? 10.594 -13.949 -15.857 1.00 93.31 225 LYS A C 1
ATOM 1733 O O . LYS A 1 225 ? 10.923 -14.041 -17.037 1.00 93.31 225 LYS A O 1
ATOM 1738 N N . GLU A 1 226 ? 9.334 -14.064 -15.459 1.00 92.56 226 GLU A N 1
ATOM 1739 C CA . GLU A 1 226 ? 8.208 -14.316 -16.351 1.00 92.56 226 GLU A CA 1
ATOM 1740 C C . GLU A 1 226 ? 7.633 -13.063 -17.016 1.00 92.56 226 GLU A C 1
ATOM 1742 O O . GLU A 1 226 ? 6.774 -13.207 -17.879 1.00 92.56 226 GLU A O 1
ATOM 1747 N N . PHE A 1 227 ? 8.099 -11.857 -16.673 1.00 93.94 227 PHE A N 1
ATOM 1748 C CA . PHE A 1 227 ? 7.556 -10.618 -17.236 1.00 93.94 227 PHE A CA 1
ATOM 1749 C C . PHE A 1 227 ? 7.664 -10.567 -18.770 1.00 93.94 227 PHE A C 1
ATOM 1751 O O . PHE A 1 227 ? 8.748 -10.699 -19.341 1.00 93.94 227 PHE A O 1
ATOM 1758 N N . GLU A 1 228 ? 6.551 -1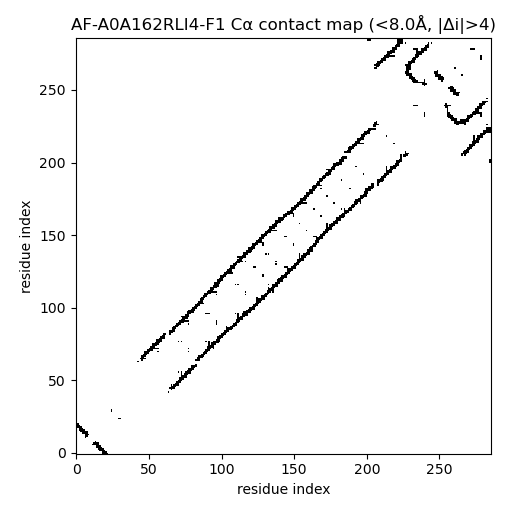0.307 -19.446 1.00 93.94 228 GLU A N 1
ATOM 1759 C CA . GLU A 1 228 ? 6.485 -10.116 -20.893 1.00 93.94 228 GLU A CA 1
ATOM 1760 C C . GLU A 1 228 ? 5.708 -8.847 -21.214 1.00 93.94 228 GLU A C 1
ATOM 1762 O O . GLU A 1 228 ? 4.517 -8.720 -20.918 1.00 93.94 228 GLU A O 1
ATOM 1767 N N . GLY A 1 229 ? 6.377 -7.895 -21.853 1.00 95.44 229 GLY A N 1
ATOM 1768 C CA . GLY A 1 229 ? 5.794 -6.580 -22.048 1.00 95.44 229 GLY A CA 1
ATOM 1769 C C . GLY A 1 229 ? 6.772 -5.555 -22.579 1.00 95.44 229 GLY A C 1
ATOM 1770 O O . GLY A 1 229 ? 7.940 -5.856 -22.840 1.00 95.44 229 GLY A O 1
ATOM 1771 N N . SER A 1 230 ? 6.278 -4.334 -22.736 1.00 97.19 230 SER A N 1
ATOM 1772 C CA . SER A 1 230 ? 7.117 -3.171 -22.996 1.00 97.19 230 SER A CA 1
ATOM 1773 C C . SER A 1 230 ? 7.652 -2.588 -21.692 1.00 97.19 230 SER A C 1
ATOM 1775 O O . SER A 1 230 ? 7.031 -2.697 -20.630 1.00 97.19 230 SER A O 1
ATOM 1777 N N . PHE A 1 231 ? 8.811 -1.943 -21.775 1.00 97.56 231 PHE A N 1
ATOM 1778 C CA . PHE A 1 231 ? 9.364 -1.183 -20.665 1.00 97.56 231 PHE A CA 1
ATOM 1779 C C . PHE A 1 231 ? 9.880 0.178 -21.123 1.00 97.56 231 PHE A C 1
ATOM 1781 O O . PHE A 1 231 ? 10.338 0.344 -22.258 1.00 97.56 231 PHE A O 1
ATOM 1788 N N . VAL A 1 232 ? 9.815 1.141 -20.209 1.00 98.38 232 VAL A N 1
ATOM 1789 C CA . VAL A 1 232 ? 10.402 2.472 -20.332 1.00 98.38 232 VAL A CA 1
ATOM 1790 C C . VAL A 1 232 ? 11.035 2.824 -18.996 1.00 98.38 232 VAL A C 1
ATOM 1792 O O . VAL A 1 232 ? 10.371 2.820 -17.962 1.00 98.38 232 VAL A O 1
ATOM 1795 N N . MET A 1 233 ? 12.324 3.126 -19.018 1.00 98.31 233 MET A N 1
ATOM 1796 C CA . MET A 1 233 ? 13.082 3.524 -17.843 1.00 98.31 233 MET A CA 1
ATOM 1797 C C . MET A 1 233 ? 13.849 4.797 -18.156 1.00 98.31 233 MET A C 1
ATOM 1799 O O . MET A 1 233 ? 14.566 4.845 -19.157 1.00 98.31 233 MET A O 1
ATOM 1803 N N . THR A 1 234 ? 13.684 5.828 -17.333 1.00 98.25 234 THR A N 1
ATOM 1804 C CA . THR A 1 234 ? 14.265 7.146 -17.611 1.00 98.25 234 THR A CA 1
ATOM 1805 C C . THR A 1 234 ? 14.743 7.848 -16.353 1.00 98.25 234 THR A C 1
ATOM 1807 O O . THR A 1 234 ? 14.008 7.931 -15.367 1.00 98.25 234 THR A O 1
ATOM 1810 N N . THR A 1 235 ? 15.932 8.436 -16.437 1.00 97.62 235 THR A N 1
ATOM 1811 C CA . THR A 1 235 ? 16.486 9.376 -15.457 1.00 97.62 235 THR A CA 1
ATOM 1812 C C . THR A 1 235 ? 17.006 10.630 -16.158 1.00 97.62 235 THR A C 1
ATOM 1814 O O . THR A 1 235 ? 17.310 10.587 -17.349 1.00 97.62 235 THR A O 1
ATOM 1817 N N . SER A 1 236 ? 17.072 11.766 -15.457 1.00 96.00 236 SER A N 1
ATOM 1818 C CA . SER A 1 236 ? 17.646 12.999 -16.026 1.00 96.00 236 SER A CA 1
ATOM 1819 C C . SER A 1 236 ? 19.120 13.182 -15.665 1.00 96.00 236 SER A C 1
ATOM 1821 O O . SER A 1 236 ? 19.882 13.654 -16.503 1.00 96.00 236 SER A O 1
ATOM 1823 N N . ASN A 1 237 ? 19.526 12.816 -14.443 1.00 95.00 237 ASN A N 1
ATOM 1824 C CA . ASN A 1 237 ? 20.884 13.043 -13.931 1.00 95.00 237 ASN A CA 1
ATOM 1825 C C . ASN A 1 237 ? 21.534 11.801 -13.287 1.00 95.00 237 ASN A C 1
ATOM 1827 O O . ASN A 1 237 ? 22.525 11.949 -12.576 1.00 95.00 237 ASN A O 1
ATOM 1831 N N . GLY A 1 238 ? 20.996 10.601 -13.521 1.00 95.56 238 GLY A N 1
ATOM 1832 C CA . GLY A 1 238 ? 21.600 9.334 -13.091 1.00 95.56 238 GLY A CA 1
ATOM 1833 C C . GLY A 1 238 ? 21.836 8.367 -14.248 1.00 95.56 238 GLY A C 1
ATOM 1834 O O . GLY A 1 238 ? 21.842 8.759 -15.418 1.00 95.56 238 GLY A O 1
ATOM 1835 N N . LEU A 1 239 ? 21.988 7.092 -13.908 1.00 97.19 239 LEU A N 1
ATOM 1836 C CA . LEU A 1 239 ? 22.138 5.982 -14.839 1.00 97.19 239 LEU A CA 1
ATOM 1837 C C . LEU A 1 239 ? 20.959 5.013 -14.744 1.00 97.19 239 LEU A C 1
ATOM 1839 O O . LEU A 1 239 ? 20.448 4.726 -13.666 1.00 97.19 239 LEU A O 1
ATOM 1843 N N . VAL A 1 240 ? 20.551 4.458 -15.877 1.00 98.00 240 VAL A N 1
ATOM 1844 C CA . VAL A 1 240 ? 19.632 3.327 -15.950 1.00 98.00 240 VAL A CA 1
ATOM 1845 C C . VAL A 1 240 ? 20.451 2.076 -16.218 1.00 98.00 240 VAL A C 1
ATOM 1847 O O . VAL A 1 240 ? 21.127 1.971 -17.239 1.00 98.00 240 VAL A O 1
ATOM 1850 N N . ASN A 1 241 ? 20.353 1.095 -15.331 1.00 97.44 241 ASN A N 1
ATOM 1851 C CA . ASN A 1 241 ? 20.960 -0.212 -15.501 1.00 97.44 241 ASN A CA 1
ATOM 1852 C C . ASN A 1 241 ? 19.885 -1.300 -15.453 1.00 97.44 241 ASN A C 1
ATOM 1854 O O . ASN A 1 241 ? 19.066 -1.334 -14.537 1.00 97.44 241 ASN A O 1
ATOM 1858 N N . ILE A 1 242 ? 19.912 -2.194 -16.439 1.00 96.38 242 ILE A N 1
ATOM 1859 C CA . ILE A 1 242 ? 19.112 -3.415 -16.437 1.00 96.38 242 ILE A CA 1
ATOM 1860 C C . ILE A 1 242 ? 20.100 -4.572 -16.381 1.00 96.38 242 ILE A C 1
ATOM 1862 O O . ILE A 1 242 ? 20.977 -4.665 -17.241 1.00 96.38 242 ILE A O 1
ATOM 1866 N N . GLU A 1 243 ? 19.988 -5.427 -15.367 1.00 93.56 243 GLU A N 1
ATOM 1867 C CA . GLU A 1 243 ? 20.848 -6.601 -15.248 1.00 93.56 243 GLU A CA 1
ATOM 1868 C C . GLU A 1 243 ? 20.706 -7.498 -16.488 1.00 93.56 243 GLU A C 1
ATOM 1870 O O . GLU A 1 243 ? 19.593 -7.740 -16.953 1.00 93.56 243 GLU A O 1
ATOM 1875 N N . ASN A 1 244 ? 21.846 -7.959 -17.020 1.00 76.88 244 ASN A N 1
ATOM 1876 C CA . ASN A 1 244 ? 21.975 -8.689 -18.286 1.00 76.88 244 ASN A CA 1
ATOM 1877 C C . ASN A 1 244 ? 20.852 -9.721 -18.510 1.00 76.88 244 ASN A C 1
ATOM 1879 O O . ASN A 1 244 ? 20.864 -10.806 -17.924 1.00 76.88 244 ASN A O 1
ATOM 1883 N N . ASP A 1 245 ? 19.923 -9.396 -19.410 1.00 82.88 245 ASP A N 1
ATOM 1884 C CA . ASP A 1 245 ? 18.832 -10.272 -19.832 1.00 82.88 245 ASP A CA 1
ATOM 1885 C C . ASP A 1 245 ? 18.800 -10.359 -21.363 1.00 82.88 245 ASP A C 1
ATOM 1887 O O . ASP A 1 245 ? 18.438 -9.406 -22.056 1.00 82.88 245 ASP A O 1
ATOM 1891 N N . ASP A 1 246 ? 19.146 -11.539 -21.884 1.00 88.56 246 ASP A N 1
ATOM 1892 C CA . ASP A 1 246 ? 19.189 -11.842 -23.321 1.00 88.56 246 ASP A CA 1
ATOM 1893 C C . ASP A 1 246 ? 17.802 -11.796 -23.996 1.00 88.56 246 ASP A C 1
ATOM 1895 O O . ASP A 1 246 ? 17.691 -11.894 -25.217 1.00 88.56 246 ASP A O 1
ATOM 1899 N N . SER A 1 247 ? 16.723 -11.668 -23.217 1.00 92.50 247 SER A N 1
ATOM 1900 C CA . SER A 1 247 ? 15.339 -11.621 -23.703 1.00 92.50 247 SER A CA 1
ATOM 1901 C C . SER A 1 247 ? 14.856 -10.204 -24.029 1.00 92.50 247 SER A C 1
ATOM 1903 O O . SER A 1 247 ? 13.660 -10.026 -24.293 1.00 92.50 247 SER A O 1
ATOM 1905 N N . ILE A 1 248 ? 15.733 -9.200 -23.934 1.00 95.56 248 ILE A N 1
ATOM 1906 C CA . ILE A 1 248 ? 15.405 -7.793 -24.163 1.00 95.56 248 ILE A CA 1
ATOM 1907 C C . ILE A 1 248 ? 15.692 -7.390 -25.612 1.00 95.56 248 ILE A C 1
ATOM 1909 O O . ILE A 1 248 ? 16.793 -7.555 -26.129 1.00 95.56 248 ILE A O 1
ATOM 1913 N N . GLU A 1 249 ? 14.696 -6.768 -26.238 1.00 96.44 249 GLU A N 1
ATOM 1914 C CA . GLU A 1 249 ? 14.807 -6.095 -27.528 1.00 96.44 249 GLU A CA 1
ATOM 1915 C C . GLU A 1 249 ? 14.718 -4.581 -27.308 1.00 96.44 249 GLU A C 1
ATOM 1917 O O . GLU A 1 249 ? 13.630 -4.028 -27.096 1.00 96.44 249 GLU A O 1
ATOM 1922 N N . TYR A 1 250 ? 15.870 -3.908 -27.330 1.00 96.69 250 TYR A N 1
ATOM 1923 C CA . TYR A 1 250 ? 15.951 -2.461 -27.142 1.00 96.69 250 TYR A CA 1
ATOM 1924 C C . TYR A 1 250 ? 15.487 -1.690 -28.381 1.00 96.69 250 TYR A C 1
ATOM 1926 O O . TYR A 1 250 ? 15.854 -1.993 -29.515 1.00 96.69 250 TYR A O 1
ATOM 1934 N N . GLN A 1 251 ? 14.704 -0.645 -28.130 1.00 96.81 251 GLN A N 1
ATOM 1935 C CA . GLN A 1 251 ? 14.419 0.439 -29.070 1.00 96.81 251 GLN A CA 1
ATOM 1936 C C . GLN A 1 251 ? 15.336 1.634 -28.798 1.00 96.81 251 GLN A C 1
ATOM 1938 O O . GLN A 1 251 ? 15.840 2.235 -29.741 1.00 96.81 251 GLN A O 1
ATOM 1943 N N . ASP A 1 252 ? 15.583 1.929 -27.518 1.00 96.62 252 ASP A N 1
ATOM 1944 C CA . ASP A 1 252 ? 16.602 2.872 -27.063 1.00 96.62 252 ASP A CA 1
ATOM 1945 C C . ASP A 1 252 ? 17.407 2.235 -25.937 1.00 96.62 252 ASP A C 1
ATOM 1947 O O . ASP A 1 252 ? 16.837 1.658 -25.007 1.00 96.62 252 ASP A O 1
ATOM 1951 N N . ASP A 1 253 ? 18.724 2.371 -26.027 1.00 96.56 253 ASP A N 1
ATOM 1952 C CA . ASP A 1 253 ? 19.676 1.866 -25.046 1.00 96.56 253 ASP A CA 1
ATOM 1953 C C . ASP A 1 253 ? 20.767 2.917 -24.823 1.00 96.56 253 ASP A C 1
ATOM 1955 O O . ASP A 1 253 ? 21.834 2.889 -25.436 1.00 96.56 253 ASP A O 1
ATOM 1959 N N . SER A 1 254 ? 20.443 3.923 -24.014 1.00 96.56 254 SER A N 1
ATOM 1960 C CA . SER A 1 254 ? 21.398 4.918 -23.541 1.00 96.56 254 SER A CA 1
ATOM 1961 C C . SER A 1 254 ? 21.564 4.812 -22.029 1.00 96.56 254 SER A C 1
ATOM 1963 O O . SER A 1 254 ? 20.777 4.169 -21.332 1.00 96.56 254 SER A O 1
ATOM 1965 N N . ASP A 1 255 ? 22.582 5.492 -21.512 1.00 96.19 255 ASP A N 1
ATOM 1966 C CA . ASP A 1 255 ? 22.885 5.508 -20.082 1.00 96.19 255 ASP A CA 1
ATOM 1967 C C . ASP A 1 255 ? 21.737 6.064 -19.226 1.00 96.19 255 ASP A C 1
ATOM 1969 O O . ASP A 1 255 ? 21.630 5.714 -18.061 1.00 96.19 255 ASP A O 1
ATOM 1973 N N . TYR A 1 256 ? 20.868 6.911 -19.780 1.00 96.44 256 TYR A N 1
ATOM 1974 C CA . TYR A 1 256 ? 19.819 7.634 -19.045 1.00 96.44 256 TYR A CA 1
ATOM 1975 C C . TYR A 1 256 ? 18.396 7.301 -19.526 1.00 96.44 256 TYR A C 1
ATOM 1977 O O . TYR A 1 256 ? 17.417 7.668 -18.873 1.00 96.44 256 TYR A O 1
ATOM 1985 N N . VAL A 1 257 ? 18.261 6.585 -20.649 1.00 97.81 257 VAL A N 1
ATOM 1986 C CA . VAL A 1 257 ? 16.988 6.074 -21.169 1.00 97.81 257 VAL A CA 1
ATOM 1987 C C . VAL A 1 257 ? 17.175 4.656 -21.681 1.00 97.81 257 VAL A C 1
ATOM 1989 O O . VAL A 1 257 ? 17.957 4.414 -22.598 1.00 97.81 257 VAL A O 1
ATOM 1992 N N . LYS A 1 258 ? 16.359 3.735 -21.170 1.00 98.12 258 LYS A N 1
ATOM 1993 C CA . LYS A 1 258 ? 16.195 2.403 -21.751 1.00 98.12 258 LYS A CA 1
ATOM 1994 C C . LYS A 1 258 ? 14.731 2.168 -22.077 1.00 98.12 258 LYS A C 1
ATOM 1996 O O . LYS A 1 258 ? 13.860 2.288 -21.215 1.00 98.12 258 LYS A O 1
ATOM 2001 N N . ARG A 1 259 ? 14.448 1.824 -23.328 1.00 97.88 259 ARG A N 1
ATOM 2002 C CA . ARG A 1 259 ? 13.100 1.511 -23.810 1.00 97.88 259 ARG A CA 1
ATOM 2003 C C . ARG A 1 259 ? 13.160 0.303 -24.718 1.00 97.88 259 ARG A C 1
ATOM 2005 O O . ARG A 1 259 ? 14.048 0.201 -25.558 1.00 97.88 259 ARG A O 1
ATOM 2012 N N . GLY A 1 260 ? 12.185 -0.583 -24.599 1.00 97.25 260 GLY A N 1
ATOM 2013 C CA . GLY A 1 260 ? 12.138 -1.767 -25.437 1.00 97.25 260 GLY A CA 1
ATOM 2014 C C . GLY A 1 260 ? 11.007 -2.701 -25.072 1.00 97.25 260 GLY A C 1
ATOM 2015 O O . GLY A 1 260 ? 10.021 -2.319 -24.436 1.00 97.25 260 GLY A O 1
ATOM 2016 N N . THR A 1 261 ? 11.166 -3.947 -25.490 1.00 97.00 261 THR A N 1
ATOM 2017 C CA . THR A 1 261 ? 10.276 -5.034 -25.101 1.00 97.00 261 THR A CA 1
ATOM 2018 C C . THR A 1 261 ? 11.071 -6.198 -24.548 1.00 97.00 261 THR A C 1
ATOM 2020 O O . THR A 1 261 ? 12.254 -6.355 -24.837 1.00 97.00 261 THR A O 1
ATOM 2023 N N . ARG A 1 262 ? 10.411 -7.021 -23.740 1.00 94.62 262 ARG A N 1
ATOM 2024 C CA . ARG A 1 262 ? 10.960 -8.275 -23.241 1.00 94.62 262 ARG A CA 1
ATOM 2025 C C . ARG A 1 262 ? 10.102 -9.432 -23.733 1.00 94.62 262 ARG A C 1
ATOM 2027 O O . ARG A 1 262 ? 8.873 -9.350 -23.655 1.00 94.62 262 ARG A O 1
ATOM 2034 N N . ARG A 1 263 ? 10.747 -10.500 -24.225 1.00 92.25 263 ARG A N 1
ATOM 2035 C CA . ARG A 1 263 ? 10.099 -11.745 -24.693 1.00 92.25 263 ARG A CA 1
ATOM 2036 C C . ARG A 1 263 ? 8.980 -11.503 -25.725 1.00 92.25 263 ARG A C 1
ATOM 2038 O O . ARG A 1 263 ? 7.887 -12.049 -25.613 1.00 92.25 263 ARG A O 1
ATOM 2045 N N . GLY A 1 264 ? 9.253 -10.673 -26.732 1.00 86.38 264 GLY A N 1
ATOM 2046 C CA . GLY A 1 264 ? 8.336 -10.441 -27.855 1.00 86.38 264 GLY A CA 1
ATOM 2047 C C . GLY A 1 264 ? 7.166 -9.491 -27.570 1.00 86.38 264 GLY A C 1
ATOM 2048 O O . GLY A 1 264 ? 6.197 -9.494 -28.325 1.00 86.38 264 GLY A O 1
ATOM 2049 N N . GLY A 1 265 ? 7.238 -8.683 -26.503 1.00 82.12 265 GLY A N 1
ATOM 2050 C CA . GLY A 1 265 ? 6.306 -7.570 -26.283 1.00 82.12 265 GLY A CA 1
ATOM 2051 C C . GLY A 1 265 ? 4.891 -8.005 -25.903 1.00 82.12 265 GLY A C 1
ATOM 2052 O O . GLY A 1 265 ? 3.928 -7.635 -26.572 1.00 82.12 265 GLY A O 1
ATOM 2053 N N . GLY A 1 266 ? 4.777 -8.786 -24.822 1.00 89.12 266 GLY A N 1
ATOM 2054 C CA . GLY A 1 266 ? 3.505 -9.179 -24.206 1.00 89.12 266 GLY A CA 1
ATOM 2055 C C . GLY A 1 266 ? 2.631 -8.002 -23.739 1.00 89.12 266 GLY A C 1
ATOM 2056 O O . GLY A 1 266 ? 2.838 -6.847 -24.102 1.00 89.12 266 GLY A O 1
ATOM 2057 N N . LYS A 1 267 ? 1.611 -8.280 -22.919 1.00 92.94 267 LYS A N 1
ATOM 2058 C CA . LYS A 1 267 ? 0.659 -7.240 -22.476 1.00 92.94 267 LYS A CA 1
ATOM 2059 C C . LYS A 1 267 ? 1.138 -6.454 -21.251 1.00 92.94 267 LYS A C 1
ATOM 2061 O O . LYS A 1 267 ? 0.456 -5.513 -20.849 1.00 92.94 267 LYS A O 1
ATOM 2066 N N . GLY A 1 268 ? 2.252 -6.850 -20.639 1.00 95.25 268 GLY A N 1
ATOM 2067 C CA . GLY A 1 268 ? 2.836 -6.140 -19.508 1.00 95.25 268 GLY A CA 1
ATOM 2068 C C . GLY A 1 268 ? 3.361 -4.760 -19.894 1.00 95.25 268 GLY A C 1
ATOM 2069 O O . GLY A 1 268 ? 3.732 -4.515 -21.043 1.00 95.25 268 GLY A O 1
ATOM 2070 N N . HIS A 1 269 ? 3.411 -3.865 -18.913 1.00 96.81 269 HIS A N 1
ATOM 2071 C CA . HIS A 1 269 ? 4.019 -2.552 -19.075 1.00 96.81 269 HIS A CA 1
ATOM 2072 C C . HIS A 1 269 ? 4.785 -2.175 -17.813 1.00 96.81 269 HIS A C 1
ATOM 2074 O O . HIS A 1 269 ? 4.218 -2.169 -16.720 1.00 96.81 269 HIS A O 1
ATOM 2080 N N . LEU A 1 270 ? 6.066 -1.856 -17.974 1.00 97.50 270 LEU A N 1
ATOM 2081 C CA . LEU A 1 270 ? 6.951 -1.451 -16.891 1.00 97.50 270 LEU A CA 1
ATOM 2082 C C . LEU A 1 270 ? 7.444 -0.023 -17.124 1.00 97.50 270 LEU A C 1
ATOM 2084 O O . LEU A 1 270 ? 8.136 0.246 -18.101 1.00 97.50 270 LEU A O 1
ATOM 2088 N N . ILE A 1 271 ? 7.113 0.886 -16.213 1.00 98.56 271 ILE A N 1
ATOM 2089 C CA . ILE A 1 271 ? 7.610 2.261 -16.219 1.00 98.56 271 ILE A CA 1
ATOM 2090 C C . ILE A 1 271 ? 8.417 2.495 -14.947 1.00 98.56 271 ILE A C 1
ATOM 2092 O O . ILE A 1 271 ? 7.878 2.335 -13.849 1.00 98.56 271 ILE A O 1
ATOM 2096 N N . VAL A 1 272 ? 9.671 2.919 -15.092 1.00 98.56 272 VAL A N 1
ATOM 2097 C CA . VAL A 1 272 ? 10.511 3.352 -13.968 1.00 98.56 272 VAL A CA 1
ATOM 2098 C C . VAL A 1 272 ? 11.094 4.727 -14.262 1.00 98.56 272 VAL A C 1
ATOM 2100 O O . VAL A 1 272 ? 11.816 4.915 -15.236 1.00 98.56 272 VAL A O 1
ATOM 2103 N N . GLU A 1 273 ? 10.770 5.709 -13.434 1.00 98.38 273 GLU A N 1
ATOM 2104 C CA . GLU A 1 273 ? 11.153 7.103 -13.653 1.00 98.38 273 GLU A CA 1
ATOM 2105 C C . GLU A 1 273 ? 11.868 7.644 -12.415 1.00 98.38 273 GLU A C 1
ATOM 2107 O O . GLU A 1 273 ? 11.407 7.447 -11.293 1.00 98.38 273 GLU A O 1
ATOM 2112 N N . THR A 1 274 ? 12.977 8.352 -12.611 1.00 97.31 274 THR A N 1
ATOM 2113 C CA . THR A 1 274 ? 13.589 9.214 -11.592 1.00 97.31 274 THR A CA 1
ATOM 2114 C C . THR A 1 274 ? 14.110 10.496 -12.236 1.00 97.31 274 THR A C 1
ATOM 2116 O O . THR A 1 274 ? 14.158 10.602 -13.459 1.00 97.31 274 THR A O 1
ATOM 2119 N N . SER A 1 275 ? 14.441 11.521 -11.451 1.00 96.12 275 SER A N 1
ATOM 2120 C CA . SER A 1 275 ? 15.053 12.743 -11.994 1.00 96.12 275 SER A CA 1
ATOM 2121 C C . SER A 1 275 ? 16.551 12.788 -11.725 1.00 96.12 275 SER A C 1
ATOM 2123 O O . SER A 1 275 ? 17.307 13.119 -12.633 1.00 96.12 275 SER A O 1
ATOM 2125 N N . ASN A 1 276 ? 16.996 12.450 -10.513 1.00 95.25 276 ASN A N 1
ATOM 2126 C CA . ASN A 1 276 ? 18.339 12.826 -10.056 1.00 95.25 276 ASN A CA 1
ATOM 2127 C C . ASN A 1 276 ? 19.230 11.683 -9.559 1.00 95.25 276 ASN A C 1
ATOM 2129 O O . ASN A 1 276 ? 20.309 11.962 -9.049 1.00 95.25 276 ASN A O 1
ATOM 2133 N N . ASP A 1 277 ? 18.803 10.432 -9.701 1.00 97.56 277 ASP A N 1
ATOM 2134 C CA . ASP A 1 277 ? 19.565 9.276 -9.217 1.00 97.56 277 ASP A CA 1
ATOM 2135 C C . ASP A 1 277 ? 19.443 8.095 -10.194 1.00 97.56 277 ASP A C 1
ATOM 2137 O O . ASP A 1 277 ? 18.833 8.209 -11.266 1.00 97.56 277 ASP A O 1
ATOM 2141 N N . ASP A 1 278 ? 20.043 6.974 -9.826 1.00 98.12 278 ASP A N 1
ATOM 2142 C CA . ASP A 1 278 ? 20.124 5.772 -10.632 1.00 98.12 278 ASP A CA 1
ATOM 2143 C C . ASP A 1 278 ? 18.842 4.929 -10.554 1.00 98.12 278 ASP A C 1
ATOM 2145 O O . ASP A 1 278 ? 18.133 4.868 -9.543 1.00 98.12 278 ASP A O 1
ATOM 2149 N N . ILE A 1 279 ? 18.572 4.223 -11.645 1.00 98.56 279 ILE A N 1
ATOM 2150 C CA . ILE A 1 279 ? 17.578 3.159 -11.732 1.00 98.56 279 ILE A CA 1
ATOM 2151 C C . ILE A 1 279 ? 18.332 1.854 -11.944 1.00 98.56 279 ILE A C 1
ATOM 2153 O O . ILE A 1 279 ? 19.074 1.713 -12.914 1.00 98.56 279 ILE A O 1
ATOM 2157 N N . TYR A 1 280 ? 18.090 0.881 -11.076 1.00 98.50 280 TYR A N 1
ATOM 2158 C CA . TYR A 1 280 ? 18.521 -0.493 -11.262 1.00 98.50 280 TYR A CA 1
ATOM 2159 C C . TYR A 1 280 ? 17.299 -1.399 -11.386 1.00 98.50 280 TYR A C 1
ATOM 2161 O O . TYR A 1 280 ? 16.395 -1.343 -10.550 1.00 98.50 280 TYR A O 1
ATOM 2169 N N . VAL A 1 281 ? 17.270 -2.218 -12.438 1.00 98.12 281 VAL A N 1
ATOM 2170 C CA . VAL A 1 281 ? 16.231 -3.229 -12.643 1.00 98.12 281 VAL A CA 1
ATOM 2171 C C . VAL A 1 281 ? 16.851 -4.593 -12.914 1.00 98.12 281 VAL A C 1
ATOM 2173 O O . VAL A 1 281 ? 17.712 -4.722 -13.782 1.00 98.12 281 VAL A O 1
ATOM 2176 N N . ALA A 1 282 ? 16.366 -5.623 -12.230 1.00 97.25 282 ALA A N 1
ATOM 2177 C CA . ALA A 1 282 ? 16.740 -7.014 -12.464 1.00 97.25 282 ALA A CA 1
ATOM 2178 C C . ALA A 1 282 ? 15.499 -7.868 -12.752 1.00 97.25 282 ALA A C 1
ATOM 2180 O O . ALA A 1 282 ? 14.439 -7.661 -12.166 1.00 97.25 282 ALA A O 1
ATOM 2181 N N . PHE A 1 283 ? 15.618 -8.844 -13.655 1.00 95.31 283 PHE A N 1
ATOM 2182 C CA . PHE A 1 283 ? 14.585 -9.857 -13.906 1.00 95.31 283 PHE A CA 1
ATOM 2183 C C . PHE A 1 283 ? 15.035 -11.193 -13.309 1.00 95.31 283 PHE A C 1
ATOM 2185 O O . PHE A 1 283 ? 15.445 -12.111 -14.022 1.00 95.31 283 PHE A O 1
ATOM 2192 N N . ASP A 1 284 ? 15.018 -11.297 -11.984 1.00 94.81 284 ASP A N 1
ATOM 2193 C CA . ASP A 1 284 ? 15.686 -12.363 -11.236 1.00 94.81 284 ASP A CA 1
ATOM 2194 C C . ASP A 1 284 ? 14.766 -13.171 -10.304 1.00 94.81 284 ASP A C 1
ATOM 2196 O O . ASP A 1 284 ? 15.121 -14.298 -9.932 1.00 94.81 284 ASP A O 1
ATOM 2200 N N . ILE A 1 285 ? 13.560 -12.675 -10.018 1.00 93.25 285 ILE A N 1
ATOM 2201 C CA . ILE A 1 285 ? 12.564 -13.382 -9.204 1.00 93.25 285 ILE A CA 1
ATOM 22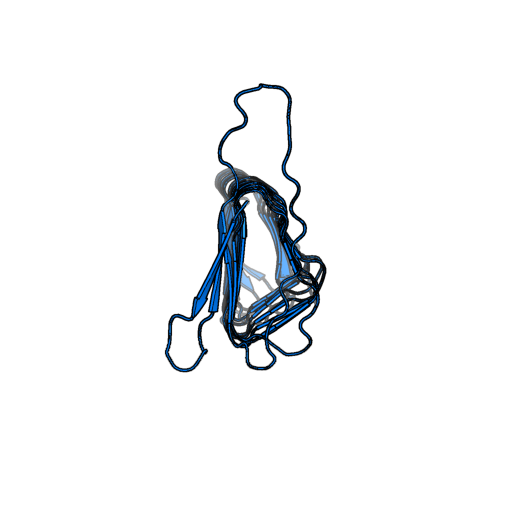02 C C . ILE A 1 285 ? 12.015 -14.576 -9.998 1.00 93.25 285 ILE A C 1
ATOM 2204 O O . ILE A 1 285 ? 11.717 -14.468 -11.189 1.00 93.25 285 ILE A O 1
ATOM 2208 N N . LYS A 1 286 ? 11.921 -15.738 -9.346 1.00 84.38 286 LYS A N 1
ATOM 2209 C CA . LYS A 1 286 ? 11.397 -16.976 -9.939 1.00 84.38 286 LYS A CA 1
ATOM 2210 C C . LYS A 1 286 ? 9.894 -17.100 -9.784 1.00 84.38 286 LYS A C 1
ATOM 2212 O O . LYS A 1 286 ? 9.390 -16.692 -8.717 1.00 84.38 286 LYS A O 1
#

Nearest PDB structures (foldseek):
  4qrk-assembly1_A  TM=6.183E-01  e=6.351E-03  Clostridium sporogenes ATCC 15579

Secondary structure (DSSP, 8-state):
-EEEEEE-STTS--EEEEEE-----SSSS----------PPPTT--EEEEE-SS--EEEPPPSS--SEEEEE-SSS-EEEEEEEEEEEEEE-SSS-EEEEEEEEEEEEEEEESSS-EEE-S-EEESSEEEEEESSS-EEEEEEEEESSEEEEEESSS-EEEEEEEEEEEEEEESSS-EEEEEEEEEEEEEEEESSS-EEEEE---TT-EEEEE-SSS-EEEEEETT--EEEEEE-SSS-EEE---TTEEEEEE-SSEEEEEETTT-SEEEEEE-SSS-EEEEEEE-